Protein AF-A0A9N8F394-F1 (afdb_monomer_lite)

Radius of gyration: 35.93 Å; chains: 1; bounding box: 54×44×164 Å

Secondary structure (DSSP, 8-state):
---------PPP-------------------------EEEEEE-TT-SSSGGG--EEEEE---SS--EETTTTT-EEE-TT-TTSTT-EEPPTT-EEPTT-EEEEETT-SSGGGS--S---TT-EEEEEEE-GGG-EE-TTTS-EES-EEEEEEEEEPPP----TT---EEEEETTTTEEEEESS--TTS----PBPPPHHHHHHHHHHHHHHHHHHHHHHHT--TTS---TTPPP----------HHHHHHHHHT------PPP--

Organism: NCBI:txid568900

pLDDT: mean 80.27, std 19.24, range [31.56, 98.25]

Foldseek 3Di:
DDDDDDDDDDDDDDDDDPPDPPPPPPPPVPPPPFFQKEWFKWDAQQACPPLNSATKIKIWGQAQQDKDDQLVQQKWKDKPVDCPDPLIAHADPPPIADHGWIDMAGEPDPPNNHHRPDGDDAQMKIWIKGFDPVFDDDDPDPSHTPHDIDTRYMLHGHHDDDADRPFRKMFGQDPVVRHTDIASDDDHTDHDDHHDDDDPVVNVVVVVVVVVVVVVVVCQACLQDPVGHGDPNHDDNDPDDDDDDDPVVVVVCVVVPDDDDDDDDDD

Sequence (267 aa):
MKVVAFSWPIKARMLVSVASWLFLMLSHGASLVRGEVMITEVAAKSSRSTCLGRDWVEIHNPNATAPVDLFTGGYVLHDDKGVTNEQAFFFPPGTVLQPGEYRIWCTKSEPREESPQFGIGRQDTVTLAAVSSASSSVEVGTGRAMGLYQVVSSTGPLPYITVMDGFDVSYAWDSTTGRYEYTSTPTPGAGNVLTPVGSTAEQIAALKTQLTAQNDLGAVFFNMDDRGLSVPDGMDTVLDLRLVMVEDDYSYLLQNASYEVYRPFQS

Structure (mmCIF, N/CA/C/O backbone):
data_AF-A0A9N8F394-F1
#
_entry.id   AF-A0A9N8F394-F1
#
loop_
_atom_site.group_PDB
_atom_site.id
_atom_site.type_symbol
_atom_site.label_atom_id
_atom_site.label_alt_id
_atom_site.label_comp_id
_atom_site.label_asym_id
_atom_site.label_entity_id
_atom_site.label_seq_id
_atom_site.pdbx_PDB_ins_code
_atom_site.Cartn_x
_atom_site.Cartn_y
_atom_site.Cartn_z
_atom_site.occupancy
_atom_site.B_iso_or_equiv
_atom_site.auth_seq_id
_atom_site.auth_comp_id
_atom_site.auth_asym_id
_atom_site.auth_atom_id
_atom_site.pdbx_PDB_model_num
ATOM 1 N N . MET A 1 1 ? -29.400 -23.483 112.021 1.00 43.19 1 MET A N 1
ATOM 2 C CA . MET A 1 1 ? -28.300 -22.630 112.518 1.00 43.19 1 MET A CA 1
ATOM 3 C C . MET A 1 1 ? -26.964 -23.260 112.123 1.00 43.19 1 MET A C 1
ATOM 5 O O . MET A 1 1 ? -26.531 -24.185 112.790 1.00 43.19 1 MET A O 1
ATOM 9 N N . LYS A 1 2 ? -26.387 -22.833 110.990 1.00 40.00 2 LYS A N 1
ATOM 10 C CA . LYS A 1 2 ? -24.945 -22.706 110.679 1.00 40.00 2 LYS A CA 1
ATOM 11 C C . LYS A 1 2 ? -24.789 -22.499 109.169 1.00 40.00 2 LYS A C 1
ATOM 13 O O . LYS A 1 2 ? -25.120 -23.369 108.374 1.00 40.00 2 LYS A O 1
ATOM 18 N N . VAL A 1 3 ? -24.323 -21.304 108.828 1.00 39.12 3 VAL A N 1
ATOM 19 C CA . VAL A 1 3 ? -23.792 -20.894 107.526 1.00 39.12 3 VAL A CA 1
ATOM 20 C C . VAL A 1 3 ? -22.338 -21.354 107.455 1.00 39.12 3 VAL A C 1
ATOM 22 O O . VAL A 1 3 ? -21.629 -21.155 108.439 1.00 39.12 3 VAL A O 1
ATOM 25 N N . VAL A 1 4 ? -21.885 -21.881 106.313 1.00 44.56 4 VAL A N 1
ATOM 26 C CA . VAL A 1 4 ? -20.485 -21.782 105.855 1.00 44.56 4 VAL A CA 1
ATOM 27 C C . VAL A 1 4 ? -20.485 -21.677 104.322 1.00 44.56 4 VAL A C 1
ATOM 29 O O . VAL A 1 4 ? -21.289 -22.319 103.652 1.00 44.56 4 VAL A O 1
ATOM 32 N N . ALA A 1 5 ? -19.624 -20.801 103.806 1.00 44.78 5 ALA A N 1
ATOM 33 C CA . ALA A 1 5 ? -19.579 -20.258 102.451 1.00 44.78 5 ALA A CA 1
ATOM 34 C C . ALA A 1 5 ? -18.368 -20.762 101.625 1.00 44.78 5 ALA A C 1
ATOM 36 O O . ALA A 1 5 ? -17.503 -21.448 102.163 1.00 44.78 5 ALA A O 1
ATOM 37 N N . PHE A 1 6 ? -18.297 -20.273 100.371 1.00 36.94 6 PHE A N 1
ATOM 38 C CA . PHE A 1 6 ? -17.178 -20.265 99.396 1.00 36.94 6 PHE A CA 1
ATOM 39 C C . PHE A 1 6 ? -16.915 -21.591 98.647 1.00 36.94 6 PHE A C 1
ATOM 41 O O . PHE A 1 6 ? -17.008 -22.659 99.226 1.00 36.94 6 PHE A O 1
ATOM 48 N N . SER A 1 7 ? -16.584 -21.647 97.350 1.00 35.81 7 SER A N 1
ATOM 49 C CA . SER A 1 7 ? -16.098 -20.667 96.364 1.00 35.81 7 SER A CA 1
ATOM 50 C C . SER A 1 7 ? -16.399 -21.157 94.929 1.00 35.81 7 SER A C 1
ATOM 52 O O . SER A 1 7 ? -16.674 -22.336 94.712 1.00 35.81 7 SER A O 1
ATOM 54 N N . TRP A 1 8 ? -16.340 -20.253 93.947 1.00 36.34 8 TRP A N 1
ATOM 55 C CA . TRP A 1 8 ? -16.338 -20.558 92.505 1.00 36.34 8 TRP A CA 1
ATOM 56 C C . TRP A 1 8 ? -14.925 -20.912 92.010 1.00 36.34 8 TRP A C 1
ATOM 58 O O . TRP A 1 8 ? -13.944 -20.427 92.574 1.00 36.34 8 TRP A O 1
ATOM 68 N N . PRO A 1 9 ? -14.813 -21.620 90.869 1.00 48.31 9 PRO A N 1
ATOM 69 C CA . PRO A 1 9 ? -14.243 -20.901 89.730 1.00 48.31 9 PRO A CA 1
ATOM 70 C C . PRO A 1 9 ? -14.963 -21.106 88.388 1.00 48.31 9 PRO A C 1
ATOM 72 O O . PRO A 1 9 ? -15.536 -22.144 88.058 1.00 48.31 9 PRO A O 1
ATOM 75 N N . ILE A 1 10 ? -14.847 -20.030 87.617 1.00 42.09 10 ILE A N 1
ATOM 76 C CA . ILE A 1 10 ? -15.252 -19.763 86.241 1.00 42.09 10 ILE A CA 1
ATOM 77 C C . ILE A 1 10 ? -14.589 -20.767 85.285 1.00 42.09 10 ILE A C 1
ATOM 79 O O . ILE A 1 10 ? -13.365 -20.892 85.268 1.00 42.09 10 ILE A O 1
ATOM 83 N N . LYS A 1 11 ? -15.376 -21.456 84.449 1.00 43.78 11 LYS A N 1
ATOM 84 C CA . LYS A 1 11 ? -14.848 -22.223 83.309 1.00 43.78 11 LYS A CA 1
ATOM 85 C C . LYS A 1 11 ? -14.792 -21.329 82.072 1.00 43.78 11 LYS A C 1
ATOM 87 O O . LYS A 1 11 ? -15.816 -20.831 81.609 1.00 43.78 11 LYS A O 1
ATOM 92 N N . ALA A 1 12 ? -13.579 -21.144 81.559 1.00 42.12 12 ALA A N 1
ATOM 93 C CA . ALA A 1 12 ? -13.275 -20.441 80.323 1.00 42.12 12 ALA A CA 1
ATOM 94 C C . ALA A 1 12 ? -13.995 -21.083 79.123 1.00 42.12 12 ALA A C 1
ATOM 96 O O . ALA A 1 12 ? -13.917 -22.293 78.909 1.00 42.12 12 ALA A O 1
ATOM 97 N N . ARG A 1 13 ? -14.688 -20.261 78.328 1.00 46.94 13 ARG A N 1
ATOM 98 C CA . ARG A 1 13 ? -15.214 -20.640 77.013 1.00 46.94 13 ARG A CA 1
ATOM 99 C C . ARG A 1 13 ? -14.116 -20.420 75.977 1.00 46.94 13 ARG A C 1
ATOM 101 O O . ARG A 1 13 ? -13.685 -19.294 75.750 1.00 46.94 13 ARG A O 1
ATOM 108 N N . MET A 1 14 ? -13.679 -21.512 75.367 1.00 37.47 14 MET A N 1
ATOM 109 C CA . MET A 1 14 ? -12.756 -21.534 74.239 1.00 37.47 14 MET A CA 1
ATOM 110 C C . MET A 1 14 ? -13.496 -21.010 72.996 1.00 37.47 14 MET A C 1
ATOM 112 O O . MET A 1 14 ? -14.454 -21.626 72.533 1.00 37.47 14 MET A O 1
ATOM 116 N N . LEU A 1 15 ? -13.094 -19.840 72.501 1.00 38.06 15 LEU A N 1
ATOM 117 C CA . LEU A 1 15 ? -13.513 -19.298 71.209 1.00 38.06 15 LEU A CA 1
ATOM 118 C C . LEU A 1 15 ? -12.703 -20.003 70.116 1.00 38.06 15 LEU A C 1
ATOM 120 O O . LEU A 1 15 ? -11.491 -19.820 70.024 1.00 38.06 15 LEU A O 1
ATOM 124 N N . VAL A 1 16 ? -13.366 -20.814 69.293 1.00 41.31 16 VAL A N 1
ATOM 125 C CA . VAL A 1 16 ? -12.788 -21.320 68.044 1.00 41.31 16 VAL A CA 1
ATOM 126 C C . VAL A 1 16 ? -12.915 -20.206 67.008 1.00 41.31 16 VAL A C 1
ATOM 128 O O . VAL A 1 16 ? -14.006 -19.905 66.531 1.00 41.31 16 VAL A O 1
ATOM 131 N N . SER A 1 17 ? -11.788 -19.560 66.714 1.00 39.38 17 SER A N 1
ATOM 132 C CA . SER A 1 17 ? -11.642 -18.615 65.609 1.00 39.38 17 SER A CA 1
ATOM 133 C C . SER A 1 17 ? -11.679 -19.393 64.295 1.00 39.38 17 SER A C 1
ATOM 135 O O . SER A 1 17 ? -10.728 -20.094 63.952 1.00 39.38 17 SER A O 1
ATOM 137 N N . VAL A 1 18 ? -12.794 -19.307 63.570 1.00 44.75 18 VAL A N 1
ATOM 138 C CA . VAL A 1 18 ? -12.855 -19.742 62.172 1.00 44.75 18 VAL A CA 1
ATOM 139 C C . VAL A 1 18 ? -12.229 -18.617 61.356 1.00 44.75 18 VAL A C 1
ATOM 141 O O . VAL A 1 18 ? -12.887 -17.636 61.015 1.00 44.75 18 VAL A O 1
ATOM 144 N N . ALA A 1 19 ? -10.925 -18.725 61.108 1.00 43.47 19 ALA A N 1
ATOM 145 C CA . ALA A 1 19 ? -10.228 -17.856 60.173 1.00 43.47 19 ALA A CA 1
ATOM 146 C C . ALA A 1 19 ? -10.818 -18.091 58.775 1.00 43.47 19 ALA A C 1
ATOM 148 O O . ALA A 1 19 ? -10.518 -19.079 58.108 1.00 43.47 19 ALA A O 1
ATOM 149 N N . SER A 1 20 ? -11.721 -17.198 58.372 1.00 42.09 20 SER A N 1
ATOM 150 C CA . SER A 1 20 ? -12.240 -17.108 57.015 1.00 42.09 20 SER A CA 1
ATOM 151 C C . SER A 1 20 ? -11.089 -16.693 56.108 1.00 42.09 20 SER A C 1
ATOM 153 O O . SER A 1 20 ? -10.649 -15.544 56.131 1.00 42.09 20 SER A O 1
ATOM 155 N N . TRP A 1 21 ? -10.586 -17.647 55.331 1.00 40.88 21 TRP A N 1
ATOM 156 C CA . TRP A 1 21 ? -9.632 -17.406 54.259 1.00 40.88 21 TRP A CA 1
ATOM 157 C C . TRP A 1 21 ? -10.341 -16.602 53.171 1.00 40.88 21 TRP A C 1
ATOM 159 O O . TRP A 1 21 ? -10.951 -17.154 52.259 1.00 40.88 21 TRP A O 1
ATOM 169 N N . LEU A 1 22 ? -10.299 -15.277 53.296 1.00 44.28 22 LEU A N 1
ATOM 170 C CA . LEU A 1 22 ? -10.631 -14.375 52.207 1.00 44.28 22 LEU A CA 1
ATOM 171 C C . LEU A 1 22 ? -9.494 -14.491 51.185 1.00 44.28 22 LEU A C 1
ATOM 173 O O . LEU A 1 22 ? -8.506 -13.762 51.243 1.00 44.28 22 LEU A O 1
ATOM 177 N N . PHE A 1 23 ? -9.610 -15.463 50.279 1.00 41.91 23 PHE A N 1
ATOM 178 C CA . PHE A 1 23 ? -8.844 -15.479 49.039 1.00 41.91 23 PHE A CA 1
ATOM 179 C C . PHE A 1 23 ? -9.294 -14.257 48.235 1.00 41.91 23 PHE A C 1
ATOM 181 O O . PHE A 1 23 ? -10.260 -14.304 47.474 1.00 41.91 23 PHE A O 1
ATOM 188 N N . LEU A 1 24 ? -8.617 -13.131 48.456 1.00 40.81 24 LEU A N 1
ATOM 189 C CA . LEU A 1 24 ? -8.642 -12.003 47.546 1.00 40.81 24 LEU A CA 1
ATOM 190 C C . LEU A 1 24 ? -7.962 -12.497 46.265 1.00 40.81 24 LEU A C 1
ATOM 192 O O . LEU A 1 24 ? -6.745 -12.413 46.113 1.00 40.81 24 LEU A O 1
ATOM 196 N N . MET A 1 25 ? -8.751 -13.094 45.373 1.00 42.31 25 MET A N 1
ATOM 197 C CA . MET A 1 25 ? -8.355 -13.264 43.986 1.00 42.31 25 MET A CA 1
ATOM 198 C C . MET A 1 25 ? -8.161 -11.850 43.450 1.00 42.31 25 MET A C 1
ATOM 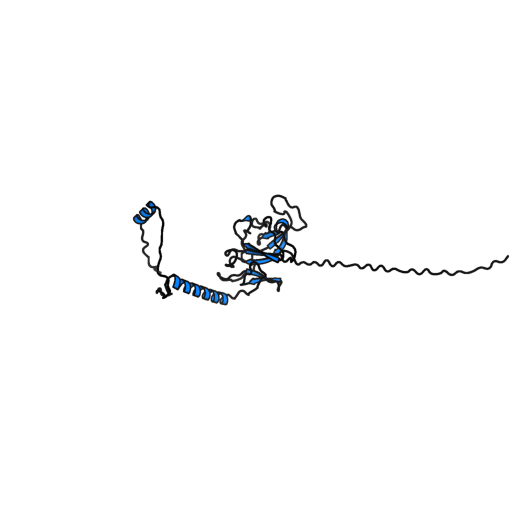200 O O . MET A 1 25 ? -9.120 -11.195 43.047 1.00 42.31 25 MET A O 1
ATOM 204 N N . LEU A 1 26 ? -6.920 -11.356 43.489 1.00 41.50 26 LEU A N 1
ATOM 205 C CA . LEU A 1 26 ? -6.490 -10.330 42.556 1.00 41.50 26 LEU A CA 1
ATOM 206 C C . LEU A 1 26 ? -6.737 -10.934 41.176 1.00 41.50 26 LEU A C 1
ATOM 208 O O . LEU A 1 26 ? -5.897 -11.664 40.643 1.00 41.50 26 LEU A O 1
ATOM 212 N N . SER A 1 27 ? -7.907 -10.642 40.610 1.00 45.62 27 SER A N 1
ATOM 213 C CA . SER A 1 27 ? -8.080 -10.628 39.175 1.00 45.62 27 SER A CA 1
ATOM 214 C C . SER A 1 27 ? -7.087 -9.589 38.677 1.00 45.62 27 SER A C 1
ATOM 216 O O . SER A 1 27 ? -7.383 -8.397 38.595 1.00 45.62 27 SER A O 1
ATOM 218 N N . HIS A 1 28 ? -5.867 -10.042 38.402 1.00 41.50 28 HIS A N 1
ATOM 219 C CA . HIS A 1 28 ? -5.054 -9.405 37.397 1.00 41.50 28 HIS A CA 1
ATOM 220 C C . HIS A 1 28 ? -5.933 -9.473 36.161 1.00 41.50 28 HIS A C 1
ATOM 222 O O . HIS A 1 28 ? -6.090 -10.538 35.563 1.00 41.50 28 HIS A O 1
ATOM 228 N N . GLY A 1 29 ? -6.596 -8.359 35.848 1.00 39.88 29 GLY A N 1
ATOM 229 C CA . GLY A 1 29 ? -7.026 -8.121 34.492 1.00 39.88 29 GLY A CA 1
ATOM 230 C C . GLY A 1 29 ? -5.769 -8.322 33.672 1.00 39.88 29 GLY A C 1
ATOM 231 O O . GLY A 1 29 ? -4.856 -7.499 33.720 1.00 39.88 29 GLY A O 1
ATOM 232 N N . ALA A 1 30 ? -5.667 -9.483 33.031 1.00 38.94 30 ALA A N 1
ATOM 233 C CA . ALA A 1 30 ? -4.727 -9.675 31.962 1.00 38.94 30 ALA A CA 1
ATOM 234 C C . ALA A 1 30 ? -5.141 -8.629 30.933 1.00 38.94 30 ALA A C 1
ATOM 236 O O . ALA A 1 30 ? -6.102 -8.820 30.192 1.00 38.94 30 ALA A O 1
ATOM 237 N N . SER A 1 31 ? -4.482 -7.471 30.967 1.00 42.62 31 SER A N 1
ATOM 238 C CA . SER A 1 31 ? -4.511 -6.544 29.855 1.00 42.62 31 SER A CA 1
ATOM 239 C C . SER A 1 31 ? -3.744 -7.239 28.747 1.00 42.62 31 SER A C 1
ATOM 241 O O . SER A 1 31 ? -2.529 -7.110 28.606 1.00 42.62 31 SER A O 1
ATOM 243 N N . LEU A 1 32 ? -4.460 -8.089 28.022 1.00 31.56 32 LEU A N 1
ATOM 244 C CA . LEU A 1 32 ? -4.001 -8.609 26.761 1.00 31.56 32 LEU A CA 1
ATOM 245 C C . LEU A 1 32 ? -4.211 -7.470 25.758 1.00 31.56 32 LEU A C 1
ATOM 247 O O . LEU A 1 32 ? -5.200 -7.444 25.035 1.00 31.56 32 LEU A O 1
ATOM 251 N N . VAL A 1 33 ? -3.305 -6.487 25.729 1.00 44.50 33 VAL A N 1
ATOM 252 C CA . VAL A 1 33 ? -3.203 -5.595 24.564 1.00 44.50 33 VAL A CA 1
ATOM 253 C C . VAL A 1 33 ? -2.559 -6.420 23.455 1.00 44.50 33 VAL A C 1
ATOM 255 O O . VAL A 1 33 ? -1.349 -6.388 23.244 1.00 44.50 33 VAL A O 1
ATOM 258 N N . ARG A 1 34 ? -3.353 -7.272 22.810 1.00 43.00 34 ARG A N 1
ATOM 259 C CA . ARG A 1 34 ? -2.968 -7.969 21.583 1.00 43.00 34 ARG A CA 1
ATOM 260 C C . ARG A 1 34 ? -4.236 -8.347 20.833 1.00 43.00 34 ARG A C 1
ATOM 262 O O . ARG A 1 34 ? -4.908 -9.310 21.194 1.00 43.00 34 ARG A O 1
ATOM 269 N N . GLY A 1 35 ? -4.554 -7.544 19.824 1.00 52.97 35 GLY A N 1
ATOM 270 C CA . GLY A 1 35 ? -5.743 -7.727 19.008 1.00 52.97 35 GLY A CA 1
ATOM 271 C C . GLY A 1 35 ? -6.343 -6.466 18.395 1.00 52.97 35 GLY A C 1
ATOM 272 O O . GLY A 1 35 ? -7.371 -6.605 17.747 1.00 52.97 35 GLY A O 1
ATOM 273 N N . GLU A 1 36 ? -5.795 -5.263 18.610 1.00 78.19 36 GLU A N 1
ATOM 274 C CA . GLU A 1 36 ? -6.301 -4.102 17.873 1.00 78.19 36 GLU A CA 1
ATOM 275 C C . GLU A 1 36 ? -5.799 -4.181 16.431 1.00 78.19 36 GLU A C 1
ATOM 277 O O . GLU A 1 36 ? -4.636 -4.512 16.184 1.00 78.19 36 GLU A O 1
ATOM 282 N N . VAL A 1 37 ? -6.715 -3.963 15.492 1.00 93.00 37 VAL A N 1
ATOM 283 C CA . VAL A 1 37 ? -6.430 -3.910 14.059 1.00 93.00 37 VAL A CA 1
ATOM 284 C C . VAL A 1 37 ? -5.240 -2.986 13.818 1.00 93.00 37 VAL A C 1
ATOM 286 O O . VAL A 1 37 ? -5.189 -1.901 14.385 1.00 93.00 37 VAL A O 1
ATOM 289 N N . MET A 1 38 ? -4.281 -3.391 12.993 1.00 95.56 38 MET A N 1
ATOM 290 C CA . MET A 1 38 ? -3.049 -2.627 12.815 1.00 95.56 38 MET A CA 1
ATOM 291 C C . MET A 1 38 ? -2.716 -2.415 11.351 1.00 95.56 38 MET A C 1
ATOM 293 O O . MET A 1 38 ? -2.979 -3.285 10.526 1.00 95.56 38 MET A O 1
ATOM 297 N N . ILE A 1 39 ? -2.082 -1.286 11.048 1.00 98.19 39 ILE A N 1
ATOM 298 C CA . ILE A 1 39 ? -1.368 -1.131 9.785 1.00 98.19 39 ILE A CA 1
ATOM 299 C C . ILE A 1 39 ? -0.158 -2.073 9.852 1.00 98.19 39 ILE A C 1
ATOM 301 O O . ILE A 1 39 ? 0.545 -2.107 10.863 1.00 98.19 39 ILE A O 1
ATOM 305 N N . THR A 1 40 ? 0.051 -2.889 8.826 1.00 97.75 40 THR A N 1
ATOM 306 C CA . THR A 1 40 ? 1.205 -3.802 8.746 1.00 97.75 40 THR A CA 1
ATOM 307 C C . THR A 1 40 ? 2.214 -3.338 7.727 1.00 97.75 40 THR A C 1
ATOM 309 O O . THR A 1 40 ? 3.409 -3.520 7.941 1.00 97.75 40 THR A O 1
ATOM 312 N N . GLU A 1 41 ? 1.769 -2.705 6.652 1.00 96.75 41 GLU A N 1
ATOM 313 C CA . GLU A 1 41 ? 2.647 -2.320 5.564 1.00 96.75 41 GLU A CA 1
ATOM 314 C C . GLU A 1 41 ? 2.039 -1.158 4.780 1.00 96.75 41 GLU A C 1
ATOM 316 O O . GLU A 1 41 ? 0.824 -1.077 4.596 1.00 96.75 41 GLU A O 1
ATOM 321 N N . VAL A 1 42 ? 2.878 -0.226 4.338 1.00 96.31 42 VAL A N 1
ATOM 322 C CA . VAL A 1 42 ? 2.479 0.843 3.419 1.00 96.31 42 VAL A CA 1
ATOM 323 C C . VAL A 1 42 ? 3.484 0.941 2.289 1.00 96.31 42 VAL A C 1
ATOM 325 O O . VAL A 1 42 ? 4.684 0.790 2.508 1.00 96.31 42 VAL A O 1
ATOM 328 N N . ALA A 1 43 ? 3.032 1.257 1.085 1.00 93.06 43 ALA A N 1
ATOM 329 C CA . ALA A 1 43 ? 3.935 1.618 0.004 1.00 93.06 43 ALA A CA 1
ATOM 330 C C . ALA A 1 43 ? 3.489 2.931 -0.625 1.00 93.06 43 ALA A C 1
ATOM 332 O O . ALA A 1 43 ? 2.310 3.129 -0.914 1.00 93.06 43 ALA A O 1
ATOM 333 N N . ALA A 1 44 ? 4.456 3.812 -0.861 1.00 86.88 44 ALA A N 1
ATOM 334 C CA . ALA A 1 44 ? 4.316 4.851 -1.870 1.00 86.88 44 ALA A CA 1
ATOM 335 C C . ALA A 1 44 ? 4.502 4.217 -3.263 1.00 86.88 44 ALA A C 1
ATOM 337 O O . ALA A 1 44 ? 4.923 3.066 -3.340 1.00 86.88 44 ALA A O 1
ATOM 338 N N . LYS A 1 45 ? 4.229 4.969 -4.339 1.00 67.50 45 LYS A N 1
ATOM 339 C CA . LYS A 1 45 ? 4.327 4.660 -5.795 1.00 67.50 45 LYS A CA 1
ATOM 340 C C . LYS A 1 45 ? 5.491 3.779 -6.320 1.00 67.50 45 LYS A C 1
ATOM 342 O O . LYS A 1 45 ? 5.614 3.595 -7.528 1.00 67.50 45 LYS A O 1
ATOM 347 N N . SER A 1 46 ? 6.372 3.270 -5.470 1.00 60.72 46 SER A N 1
ATOM 348 C CA . SER A 1 46 ? 7.460 2.344 -5.765 1.00 60.72 46 SER A CA 1
ATOM 349 C C . SER A 1 46 ? 7.041 0.881 -5.950 1.00 60.72 46 SER A C 1
ATOM 351 O O . SER A 1 46 ? 7.779 0.159 -6.606 1.00 60.72 46 SER A O 1
ATOM 353 N N . SER A 1 47 ? 5.905 0.393 -5.433 1.00 64.31 47 SER A N 1
ATOM 354 C CA . SER A 1 47 ? 5.548 -1.032 -5.592 1.00 64.31 47 SER A CA 1
ATOM 355 C C . SER A 1 47 ? 4.841 -1.305 -6.926 1.00 64.31 47 SER A C 1
ATOM 357 O O . SER A 1 47 ? 3.634 -1.095 -7.049 1.00 64.31 47 SER A O 1
ATOM 359 N N . ARG A 1 48 ? 5.553 -1.792 -7.945 1.00 69.81 48 ARG A N 1
ATOM 360 C CA . ARG A 1 48 ? 4.964 -2.019 -9.282 1.00 69.81 48 ARG A CA 1
ATOM 361 C C . ARG A 1 48 ? 3.975 -3.183 -9.328 1.00 69.81 48 A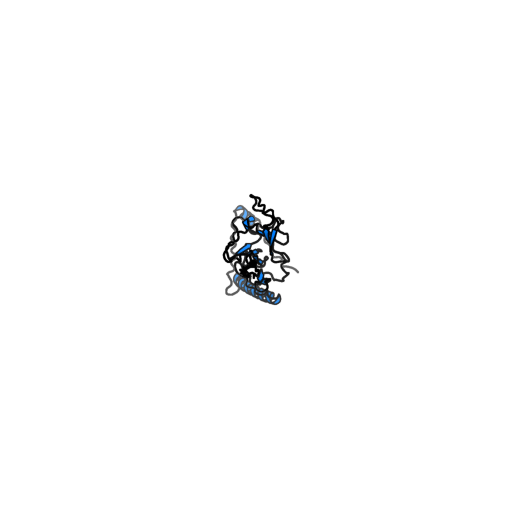RG A C 1
ATOM 363 O O . ARG A 1 48 ? 3.102 -3.203 -10.191 1.00 69.81 48 ARG A O 1
ATOM 370 N N . SER A 1 49 ? 4.113 -4.142 -8.420 1.00 76.06 49 SER A N 1
ATOM 371 C CA . SER A 1 49 ? 3.317 -5.376 -8.385 1.00 76.06 49 SER A CA 1
ATOM 372 C C . SER A 1 49 ? 1.938 -5.231 -7.724 1.00 76.06 49 SER A C 1
ATOM 374 O O . SER A 1 49 ? 1.022 -5.986 -8.053 1.00 76.06 49 SER A O 1
ATOM 376 N N . THR A 1 50 ? 1.753 -4.236 -6.856 1.00 88.62 50 THR A N 1
ATOM 377 C CA . THR A 1 50 ? 0.531 -4.052 -6.055 1.00 88.62 50 THR A CA 1
ATOM 378 C C . THR A 1 50 ? -0.203 -2.783 -6.470 1.00 88.62 50 THR A C 1
ATOM 380 O O . THR A 1 50 ? 0.419 -1.771 -6.788 1.00 88.62 50 THR A O 1
ATOM 383 N N . CYS A 1 51 ? -1.540 -2.822 -6.481 1.00 90.62 51 CYS A N 1
ATOM 384 C CA . CYS A 1 51 ? -2.387 -1.653 -6.749 1.00 90.62 51 CYS A CA 1
ATOM 385 C C . CYS A 1 51 ? -2.069 -0.906 -8.059 1.00 90.62 51 CYS A C 1
ATOM 387 O O . CYS A 1 51 ? -2.283 0.302 -8.153 1.00 90.62 51 CYS A O 1
ATOM 389 N N . LEU A 1 52 ? -1.559 -1.613 -9.079 1.00 87.94 52 LEU A N 1
ATOM 390 C CA . LEU A 1 52 ? -1.131 -1.030 -10.359 1.00 87.94 52 LEU A CA 1
ATOM 391 C C . LEU A 1 52 ? -0.115 0.119 -10.181 1.00 87.94 52 LEU A C 1
ATOM 393 O O . LEU A 1 52 ? -0.168 1.114 -10.905 1.00 87.94 52 LEU A O 1
ATOM 397 N N . GLY A 1 53 ? 0.774 0.017 -9.187 1.00 86.62 53 GLY A N 1
ATOM 398 C CA . GLY A 1 53 ? 1.775 1.045 -8.890 1.00 86.62 53 GLY A CA 1
ATOM 399 C C . GLY A 1 53 ? 1.258 2.250 -8.099 1.00 86.62 53 GLY A C 1
ATOM 400 O O . GLY A 1 53 ? 1.991 3.225 -7.933 1.00 86.62 53 GLY A O 1
ATOM 401 N N . ARG A 1 54 ? 0.003 2.232 -7.630 1.00 90.00 54 ARG A N 1
ATOM 402 C CA . ARG A 1 54 ? -0.528 3.264 -6.723 1.00 90.00 54 ARG A CA 1
ATOM 403 C C . ARG A 1 54 ? -0.022 3.044 -5.304 1.00 90.00 54 ARG A C 1
ATOM 405 O O . ARG A 1 54 ? 0.392 1.940 -4.955 1.00 90.00 54 ARG A O 1
ATOM 412 N N . ASP A 1 55 ? -0.112 4.092 -4.488 1.00 93.50 55 ASP A N 1
ATOM 413 C CA . ASP A 1 55 ? 0.151 3.952 -3.060 1.00 93.50 55 ASP A CA 1
ATOM 414 C C . ASP A 1 55 ? -0.876 2.990 -2.454 1.00 93.50 55 ASP A C 1
ATOM 416 O O . ASP A 1 55 ? -2.012 2.890 -2.930 1.00 93.50 55 ASP A O 1
ATOM 420 N N . TRP A 1 56 ? -0.500 2.299 -1.390 1.00 95.62 56 TRP A N 1
ATOM 421 C CA . TRP A 1 56 ? -1.425 1.429 -0.682 1.00 95.62 56 TRP A CA 1
ATOM 422 C C . TRP A 1 56 ? -1.076 1.294 0.787 1.00 95.62 56 TRP A C 1
ATOM 424 O O . TRP A 1 56 ? 0.055 1.531 1.215 1.00 95.62 56 TRP A O 1
ATOM 434 N N . VAL A 1 57 ? -2.096 0.915 1.548 1.00 97.56 57 VAL A N 1
ATOM 435 C CA . VAL A 1 57 ? -2.018 0.633 2.976 1.00 97.56 57 VAL A CA 1
ATOM 436 C C . VAL A 1 57 ? -2.579 -0.755 3.208 1.00 97.56 57 VAL A C 1
ATOM 438 O O . VAL A 1 57 ? -3.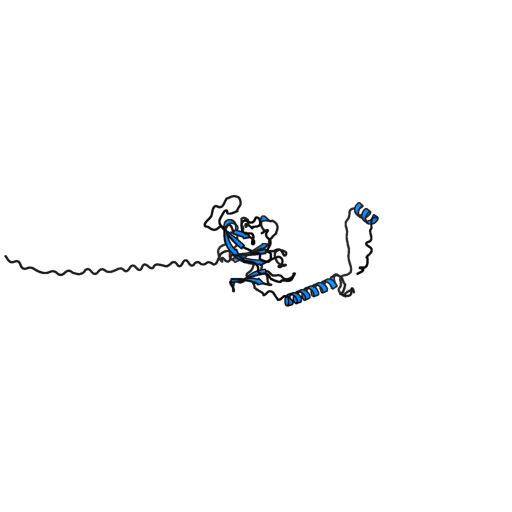686 -1.058 2.765 1.00 97.56 57 VAL A O 1
ATOM 441 N N . GLU A 1 58 ? -1.830 -1.591 3.905 1.00 97.88 58 GLU A N 1
ATOM 442 C CA . GLU A 1 58 ? -2.298 -2.876 4.384 1.00 97.88 58 GLU A CA 1
ATOM 443 C C . GLU A 1 58 ? -2.660 -2.793 5.860 1.00 97.88 58 GLU A C 1
ATOM 445 O O . GLU A 1 58 ? -1.911 -2.261 6.684 1.00 97.88 58 GLU A O 1
ATOM 450 N N . ILE A 1 59 ? -3.828 -3.341 6.179 1.00 98.25 59 ILE A N 1
ATOM 451 C CA . ILE A 1 59 ? -4.325 -3.457 7.539 1.00 98.25 59 ILE A CA 1
ATOM 452 C C . ILE A 1 59 ? -4.589 -4.932 7.836 1.00 98.25 59 ILE A C 1
ATOM 454 O O . ILE A 1 59 ? -5.206 -5.644 7.042 1.00 98.25 59 ILE A O 1
ATOM 458 N N . HIS A 1 60 ? -4.155 -5.367 9.011 1.00 97.69 60 HIS A N 1
ATOM 459 C CA . HIS A 1 60 ? -4.300 -6.724 9.509 1.00 97.69 60 HIS A CA 1
ATOM 460 C C . HIS A 1 60 ? -5.192 -6.755 10.749 1.00 97.69 60 HIS A C 1
ATOM 462 O O . HIS A 1 60 ? -5.050 -5.929 11.657 1.00 97.69 60 HIS A O 1
ATOM 468 N N . ASN A 1 61 ? -6.080 -7.746 10.813 1.00 96.81 61 ASN A N 1
ATOM 469 C CA . ASN A 1 61 ? -6.757 -8.139 12.042 1.00 96.81 61 ASN A CA 1
ATOM 470 C C . ASN A 1 61 ? -5.965 -9.263 12.740 1.00 96.81 61 ASN A C 1
ATOM 472 O O . ASN A 1 61 ? -6.149 -10.430 12.392 1.00 96.81 61 ASN A O 1
ATOM 476 N N . PRO A 1 62 ? -5.146 -8.968 13.771 1.00 93.75 62 PRO A N 1
ATOM 477 C CA . PRO A 1 62 ? -4.350 -9.990 14.451 1.00 93.75 62 PRO A CA 1
ATOM 478 C C . PRO A 1 62 ? -5.169 -10.889 15.385 1.00 93.75 62 PRO A C 1
ATOM 480 O O . PRO A 1 62 ? -4.607 -11.779 16.029 1.00 93.75 62 PRO A O 1
ATOM 483 N N . ASN A 1 63 ? -6.478 -10.656 15.524 1.00 91.00 63 ASN A N 1
ATOM 484 C CA . ASN A 1 63 ? -7.324 -11.512 16.334 1.00 91.00 63 ASN A CA 1
ATOM 485 C C . ASN A 1 63 ? -7.457 -12.895 15.683 1.00 91.00 63 ASN A C 1
ATOM 487 O O . ASN A 1 63 ? -7.827 -13.015 14.521 1.00 91.00 63 ASN A O 1
ATOM 491 N N . ALA A 1 64 ? -7.204 -13.951 16.457 1.00 88.31 64 ALA A N 1
ATOM 492 C CA . ALA A 1 64 ? -7.263 -15.329 15.973 1.00 88.31 64 ALA A CA 1
ATOM 493 C C . ALA A 1 64 ? -8.691 -15.895 15.849 1.00 88.31 64 ALA A C 1
ATOM 495 O O . ALA A 1 64 ? -8.873 -16.972 15.288 1.00 88.31 64 ALA A O 1
ATOM 496 N N . THR A 1 65 ? -9.701 -15.225 16.412 1.00 91.06 65 THR A N 1
ATOM 497 C CA . THR A 1 65 ? -11.050 -15.802 16.584 1.00 91.06 65 THR A CA 1
ATOM 498 C C . THR A 1 65 ? -12.209 -14.858 16.284 1.00 91.06 65 THR A C 1
ATOM 500 O O . THR A 1 65 ? -13.291 -15.335 15.951 1.00 91.06 65 THR A O 1
ATOM 503 N N . ALA A 1 66 ? -12.016 -13.544 16.390 1.00 93.25 66 ALA A N 1
ATOM 504 C CA . ALA A 1 66 ? -13.077 -12.559 16.235 1.00 93.25 66 ALA A CA 1
ATOM 505 C C . ALA A 1 66 ? -12.859 -11.689 14.986 1.00 93.25 66 ALA A C 1
ATOM 507 O O . ALA A 1 66 ? -11.750 -11.178 14.786 1.00 93.25 66 ALA A O 1
ATOM 508 N N . PRO A 1 67 ? -13.896 -11.503 14.151 1.00 94.81 67 PRO A N 1
ATOM 509 C CA . PRO A 1 67 ? -13.851 -10.519 13.084 1.00 94.81 67 PRO A CA 1
ATOM 510 C C . PRO A 1 67 ? -13.897 -9.095 13.657 1.00 94.81 67 PRO A C 1
ATOM 512 O O . PRO A 1 67 ? -14.408 -8.878 14.758 1.00 94.81 67 PRO A O 1
ATOM 515 N N . VAL A 1 68 ? -13.408 -8.122 12.888 1.00 94.25 68 VAL A N 1
ATOM 516 C CA . VAL A 1 68 ? -13.495 -6.693 13.214 1.00 94.25 68 VAL A CA 1
ATOM 517 C C . VAL A 1 68 ? -14.232 -5.953 12.107 1.00 94.25 68 VAL A C 1
ATOM 519 O O . VAL A 1 68 ? -13.832 -5.998 10.947 1.00 94.25 68 VAL A O 1
ATOM 522 N N . ASP A 1 69 ? -15.310 -5.264 12.469 1.00 93.00 69 ASP A N 1
ATOM 523 C CA . ASP A 1 69 ? -16.060 -4.393 11.566 1.00 93.00 69 ASP A CA 1
ATOM 524 C C . ASP A 1 69 ? -15.496 -2.968 11.634 1.00 93.00 69 ASP A C 1
ATOM 526 O O . ASP A 1 69 ? -15.612 -2.279 12.652 1.00 93.00 69 ASP A O 1
ATOM 530 N N . LEU A 1 70 ? -14.866 -2.537 10.540 1.00 92.50 70 LEU A N 1
ATOM 531 C CA . LEU A 1 70 ? -14.211 -1.235 10.450 1.00 92.50 70 LEU A CA 1
ATOM 532 C C . LEU A 1 70 ? -15.214 -0.083 10.324 1.00 92.50 70 LEU A C 1
ATOM 534 O O . LEU A 1 70 ? -14.911 1.038 10.730 1.00 92.50 70 LEU A O 1
ATOM 538 N N . PHE A 1 71 ? -16.416 -0.345 9.807 1.00 89.62 71 PHE A N 1
ATOM 539 C CA . PHE A 1 71 ? -17.452 0.673 9.674 1.00 89.62 71 PHE A CA 1
ATOM 540 C C . PHE A 1 71 ? -18.137 0.934 11.013 1.00 89.62 71 PHE A C 1
ATOM 542 O O . PHE A 1 71 ? -18.138 2.062 11.502 1.00 89.62 71 PHE A O 1
ATOM 549 N N . THR A 1 72 ? -18.690 -0.108 11.643 1.00 85.69 72 THR A N 1
ATOM 550 C CA . THR A 1 72 ? -19.402 0.062 12.923 1.00 85.69 72 THR A CA 1
ATOM 551 C C . THR A 1 72 ? -18.455 0.366 14.081 1.00 85.69 72 THR A C 1
ATOM 553 O O . THR A 1 72 ? -18.850 1.056 15.021 1.00 85.69 72 THR A O 1
ATOM 556 N N . GLY A 1 73 ? -17.189 -0.057 13.984 1.00 85.56 73 GLY A N 1
ATOM 557 C CA . GLY A 1 73 ? -16.113 0.370 14.880 1.00 85.56 73 GLY A CA 1
ATOM 558 C C . GLY A 1 73 ? -15.681 1.831 14.696 1.00 85.56 73 GLY A C 1
ATOM 559 O O . GLY A 1 73 ? -14.894 2.339 15.494 1.00 85.56 73 GLY A O 1
ATOM 560 N N . GLY A 1 74 ? -16.189 2.523 13.668 1.00 87.56 74 GLY A N 1
ATOM 561 C CA . GLY A 1 74 ? -15.874 3.923 13.396 1.00 87.56 74 GLY A CA 1
ATOM 562 C C . GLY A 1 74 ? -14.400 4.145 13.065 1.00 87.56 74 GLY A C 1
ATOM 563 O O . GLY A 1 74 ? -13.824 5.150 13.484 1.00 87.56 74 GLY A O 1
ATOM 564 N N . TYR A 1 75 ? -13.775 3.192 12.372 1.00 93.00 75 TYR A N 1
ATOM 565 C CA . TYR A 1 75 ? -12.387 3.323 11.962 1.00 93.00 75 TYR A CA 1
ATOM 566 C C . TYR A 1 75 ? -12.252 4.362 10.847 1.00 93.00 75 TYR A C 1
ATOM 568 O O . TYR A 1 75 ? -13.112 4.491 9.972 1.00 93.00 75 TYR A O 1
ATOM 576 N N . VAL A 1 76 ? -11.144 5.094 10.874 1.00 94.44 76 VAL A N 1
ATOM 577 C CA . VAL A 1 76 ? -10.790 6.097 9.871 1.00 94.44 76 VAL A CA 1
ATOM 578 C C . VAL A 1 76 ? -9.308 5.982 9.568 1.00 94.44 76 VAL A C 1
ATOM 580 O O . VAL A 1 76 ? -8.484 5.917 10.481 1.00 94.44 76 VAL A O 1
ATOM 583 N N . LEU A 1 77 ? -8.973 5.975 8.284 1.00 97.38 77 LEU A N 1
ATOM 584 C CA . LEU A 1 77 ? -7.602 5.999 7.801 1.00 97.38 77 LEU A CA 1
ATOM 585 C C . LEU A 1 77 ? -7.272 7.398 7.276 1.00 97.38 77 LEU A C 1
ATOM 587 O O . LEU A 1 77 ? -8.028 7.955 6.482 1.00 97.38 77 LEU A O 1
ATOM 591 N N . HIS A 1 78 ? -6.154 7.980 7.698 1.00 96.25 78 HIS A N 1
ATOM 592 C CA . HIS A 1 78 ? -5.747 9.312 7.250 1.00 96.25 78 HIS A CA 1
ATOM 593 C C . HIS A 1 78 ? -4.224 9.458 7.150 1.00 96.25 78 HIS A C 1
ATOM 595 O O . HIS A 1 78 ? -3.472 8.712 7.783 1.00 96.25 78 HIS A O 1
ATOM 601 N N . ASP A 1 79 ? -3.791 10.438 6.356 1.00 95.94 79 ASP A N 1
ATOM 602 C CA . ASP A 1 79 ? -2.404 10.901 6.281 1.00 95.94 79 ASP A CA 1
ATOM 603 C C . ASP A 1 79 ? -2.086 11.879 7.435 1.00 95.94 79 ASP A C 1
ATOM 605 O O . ASP A 1 79 ? -2.814 11.990 8.429 1.00 95.94 79 ASP A O 1
ATOM 609 N N . ASP A 1 80 ? -0.995 12.624 7.321 1.00 94.56 80 ASP A N 1
ATOM 610 C CA . ASP A 1 80 ? -0.552 13.606 8.308 1.00 94.56 80 ASP A CA 1
ATOM 611 C C . ASP A 1 80 ? -1.510 14.806 8.467 1.00 94.56 80 ASP A C 1
ATOM 613 O O . ASP A 1 80 ? -1.411 15.544 9.451 1.00 94.56 80 ASP A O 1
ATOM 617 N N . LYS A 1 81 ? -2.494 14.975 7.569 1.00 93.88 81 LYS A N 1
ATOM 618 C CA . LYS A 1 81 ? -3.513 16.036 7.663 1.00 93.88 81 LYS A CA 1
ATOM 619 C C . LYS A 1 81 ? -4.620 15.737 8.677 1.00 93.88 81 LYS A C 1
ATOM 621 O O . LYS A 1 81 ? -5.408 16.631 8.991 1.00 93.88 81 LYS A O 1
ATOM 626 N N . GLY A 1 82 ? -4.675 14.514 9.205 1.00 91.06 82 GLY A N 1
ATOM 627 C CA . GLY A 1 82 ? -5.545 14.153 10.322 1.00 91.06 82 GLY A CA 1
ATOM 628 C C . GLY A 1 82 ? -6.974 13.743 9.947 1.00 91.06 82 GLY A C 1
ATOM 629 O O . GLY A 1 82 ? -7.445 13.917 8.825 1.00 91.06 82 GLY A O 1
ATOM 630 N N . VAL A 1 83 ? -7.693 13.224 10.947 1.00 90.38 83 VAL A N 1
ATOM 631 C CA . VAL A 1 83 ? -9.049 12.650 10.826 1.00 90.38 83 VAL A CA 1
ATOM 632 C C . VAL A 1 83 ? -10.132 13.636 10.359 1.00 90.38 83 VAL A C 1
ATOM 634 O O . VAL A 1 83 ? -11.166 13.227 9.838 1.00 90.38 83 VAL A O 1
ATOM 637 N N . THR A 1 84 ? -9.923 14.942 10.548 1.00 87.94 84 THR A N 1
ATOM 638 C CA . THR A 1 84 ? -10.882 15.987 10.152 1.00 87.94 84 THR A CA 1
ATOM 639 C C . THR A 1 84 ? -10.693 16.462 8.713 1.00 87.94 84 THR A C 1
ATOM 641 O O . THR A 1 84 ? -11.501 17.257 8.229 1.00 87.94 84 THR A O 1
ATOM 644 N N . ASN A 1 85 ? -9.645 15.999 8.025 1.00 91.94 85 ASN A N 1
ATOM 645 C CA . ASN A 1 85 ? -9.407 16.341 6.633 1.00 91.94 85 ASN A CA 1
ATOM 646 C C . ASN A 1 85 ? -10.484 15.731 5.720 1.00 91.94 85 ASN A C 1
ATOM 648 O O . ASN A 1 85 ? -10.994 14.641 5.971 1.00 91.94 85 ASN A O 1
ATOM 652 N N . GLU A 1 86 ? -10.814 16.415 4.625 1.00 89.06 86 GLU A N 1
ATOM 653 C CA . GLU A 1 86 ? -11.786 15.929 3.635 1.00 89.06 86 GLU A CA 1
ATOM 654 C C . GLU A 1 86 ? -11.353 14.631 2.933 1.00 89.06 86 GLU A C 1
ATOM 656 O O . GLU A 1 86 ? -12.200 13.888 2.447 1.00 89.06 86 GLU A O 1
ATOM 661 N N . GLN A 1 87 ? -10.048 14.345 2.905 1.00 91.19 87 GLN A N 1
ATOM 662 C CA . GLN A 1 87 ? -9.470 13.134 2.323 1.00 91.19 87 GLN A CA 1
ATOM 663 C C . GLN A 1 87 ? -9.314 11.992 3.339 1.00 91.19 87 GLN A C 1
ATOM 665 O O . GLN A 1 87 ? -8.850 10.916 2.955 1.00 91.19 87 GLN A O 1
ATOM 670 N N . ALA A 1 88 ? -9.687 12.201 4.610 1.00 93.81 88 ALA A N 1
ATOM 671 C CA . ALA A 1 88 ? -9.732 11.127 5.595 1.00 93.81 88 ALA A CA 1
ATOM 672 C C . ALA A 1 88 ? -10.746 10.063 5.149 1.00 93.81 88 ALA A C 1
ATOM 674 O O . ALA A 1 88 ? -11.886 10.367 4.792 1.00 93.81 88 ALA A O 1
ATOM 675 N N . PHE A 1 89 ? -10.313 8.809 5.149 1.00 96.31 89 PHE A N 1
ATOM 676 C CA . PHE A 1 89 ? -11.055 7.694 4.589 1.00 96.31 89 PHE A CA 1
ATOM 677 C C . PHE A 1 89 ? -11.844 6.963 5.669 1.00 96.31 89 PHE A C 1
ATOM 679 O O . PHE A 1 89 ? -11.274 6.356 6.575 1.00 96.31 89 PHE A O 1
ATOM 686 N N . PHE A 1 90 ? -13.165 7.013 5.539 1.00 93.25 90 PHE A N 1
ATOM 687 C CA . PHE A 1 90 ? -14.107 6.275 6.369 1.00 93.25 90 PHE A CA 1
ATOM 688 C C . PHE A 1 90 ? -14.450 4.979 5.641 1.00 93.25 90 PHE A C 1
ATOM 690 O O . PHE A 1 90 ? -14.859 5.021 4.481 1.00 93.25 90 PHE A O 1
ATOM 697 N N . PHE A 1 91 ? -14.281 3.836 6.302 1.00 94.19 91 PHE A N 1
ATOM 698 C CA . PHE A 1 91 ? -14.563 2.548 5.672 1.00 94.19 91 PHE A CA 1
ATOM 699 C C . PHE A 1 91 ? -16.055 2.431 5.329 1.00 94.19 91 PHE A C 1
ATOM 701 O O . PHE A 1 91 ? -16.885 2.806 6.155 1.00 94.19 91 PHE A O 1
ATOM 708 N N . PRO A 1 92 ? -16.434 1.910 4.149 1.00 93.06 92 PRO A N 1
ATOM 709 C CA . PRO A 1 92 ? -17.838 1.775 3.779 1.00 93.06 92 PRO A CA 1
ATOM 710 C C . PRO A 1 92 ? -18.554 0.688 4.607 1.00 93.06 92 PRO A C 1
ATOM 712 O O . PRO A 1 92 ? -17.902 -0.225 5.134 1.00 93.06 92 PRO A O 1
ATOM 715 N N . PRO A 1 93 ? -19.899 0.731 4.705 1.00 90.75 93 PRO A N 1
ATOM 716 C CA . PRO A 1 93 ? -20.684 -0.303 5.375 1.00 90.75 93 PRO A CA 1
ATOM 717 C C . PRO A 1 93 ? -20.356 -1.715 4.883 1.00 90.75 93 PRO A C 1
ATOM 719 O O . PRO A 1 93 ? -20.186 -1.945 3.689 1.00 90.75 93 PRO A O 1
ATOM 722 N N . GLY A 1 94 ? -20.299 -2.676 5.808 1.00 90.62 94 GLY A N 1
ATOM 723 C CA . GLY A 1 94 ? -19.968 -4.069 5.491 1.00 90.62 94 GLY A CA 1
ATOM 724 C C . GLY A 1 94 ? -18.467 -4.359 5.380 1.00 90.62 94 GLY A C 1
ATOM 725 O O . GLY A 1 94 ? -18.091 -5.492 5.078 1.00 90.62 94 GLY A O 1
ATOM 726 N N . THR A 1 95 ? -17.598 -3.383 5.663 1.00 94.94 95 THR A N 1
ATOM 727 C CA . THR A 1 95 ? -16.148 -3.607 5.717 1.00 94.94 95 THR A CA 1
ATOM 728 C C . THR A 1 95 ? -15.759 -4.373 6.981 1.00 94.94 95 THR A C 1
ATOM 730 O O . THR A 1 95 ? -15.446 -3.788 8.016 1.00 94.94 95 THR A O 1
ATOM 733 N N . VAL A 1 96 ? -15.753 -5.701 6.880 1.00 95.69 96 VAL A N 1
ATOM 734 C CA . VAL A 1 96 ? -15.358 -6.608 7.964 1.00 95.69 96 VAL A CA 1
ATOM 735 C C . VAL A 1 96 ? -14.049 -7.310 7.616 1.00 95.69 96 VAL A C 1
ATOM 737 O O . VAL A 1 96 ? -13.934 -7.895 6.535 1.00 95.69 96 VAL A O 1
ATOM 740 N N . LEU A 1 97 ? -13.094 -7.276 8.548 1.00 96.81 97 LEU A N 1
ATOM 741 C CA . LEU A 1 97 ? -11.878 -8.085 8.533 1.00 96.81 97 LEU A CA 1
ATOM 742 C C . LEU A 1 97 ? -12.098 -9.375 9.319 1.00 96.81 97 LEU A C 1
ATOM 744 O O . LEU A 1 97 ? -12.393 -9.341 10.515 1.00 96.81 97 LEU A O 1
ATOM 748 N N . GLN A 1 98 ? -11.937 -10.517 8.662 1.00 97.25 98 GLN A N 1
ATOM 749 C CA . GLN A 1 98 ? -11.987 -11.829 9.300 1.00 97.25 98 GLN A CA 1
ATOM 750 C C . GLN A 1 98 ? -10.785 -12.042 10.239 1.00 97.25 98 GLN A C 1
ATOM 752 O O . GLN A 1 98 ? -9.802 -11.298 10.168 1.00 97.25 98 GLN A O 1
ATOM 757 N N . PRO A 1 99 ? -10.847 -13.025 11.155 1.00 96.00 99 PRO A N 1
ATOM 758 C CA . PRO A 1 99 ? -9.710 -13.364 12.006 1.00 96.00 99 PRO A CA 1
ATOM 759 C C . PRO A 1 99 ? -8.443 -13.663 11.191 1.00 96.00 99 PRO A C 1
ATOM 761 O O . PRO A 1 99 ? -8.479 -14.502 10.291 1.00 96.00 99 PRO A O 1
ATOM 764 N N . GLY A 1 100 ? -7.333 -12.986 11.499 1.00 95.38 100 GLY A N 1
ATOM 765 C CA . GLY A 1 100 ? -6.055 -13.129 10.791 1.00 95.38 100 GLY A CA 1
ATOM 766 C C . GLY A 1 100 ? -6.024 -12.544 9.375 1.00 95.38 100 GLY A C 1
ATOM 767 O O . GLY A 1 100 ? -5.060 -12.776 8.649 1.00 95.38 100 GLY A O 1
ATOM 768 N N . GLU A 1 101 ? -7.070 -11.832 8.943 1.00 97.56 101 GLU A N 1
ATOM 769 C CA . GLU A 1 101 ? -7.133 -11.280 7.590 1.00 97.56 101 GLU A CA 1
ATOM 770 C C . GLU A 1 101 ? -6.191 -10.084 7.428 1.00 97.56 101 GLU A C 1
ATOM 772 O O . GLU A 1 101 ? -6.221 -9.145 8.229 1.00 97.56 101 GLU A O 1
ATOM 777 N N . TYR A 1 102 ? -5.419 -10.110 6.343 1.00 97.69 102 TYR A N 1
ATOM 778 C CA . TYR A 1 102 ? -4.701 -8.971 5.783 1.00 97.69 102 TYR A CA 1
ATOM 779 C C . TYR A 1 102 ? -5.514 -8.415 4.618 1.00 97.69 102 TYR A C 1
ATOM 781 O O . TYR A 1 102 ? -5.926 -9.167 3.731 1.00 97.69 102 TYR A O 1
ATOM 789 N N . ARG A 1 103 ? -5.745 -7.104 4.599 1.00 97.62 103 ARG A N 1
ATOM 790 C CA . ARG A 1 103 ? -6.461 -6.442 3.508 1.00 97.62 103 ARG A CA 1
ATOM 791 C C . ARG A 1 103 ? -5.732 -5.185 3.068 1.00 97.62 103 ARG A C 1
ATOM 793 O O . ARG A 1 103 ? -5.214 -4.434 3.887 1.00 97.62 103 ARG A O 1
ATOM 800 N N . ILE A 1 104 ? -5.725 -4.964 1.758 1.00 96.75 104 ILE A N 1
ATOM 801 C CA . ILE A 1 104 ? -5.020 -3.865 1.101 1.00 96.75 104 ILE A CA 1
ATOM 802 C C . ILE A 1 104 ? -6.037 -2.829 0.636 1.00 96.75 104 ILE A C 1
ATOM 804 O O . ILE A 1 104 ? -7.020 -3.168 -0.024 1.00 96.75 104 ILE A O 1
ATOM 808 N N . TRP A 1 105 ? -5.758 -1.561 0.920 1.00 96.56 105 TRP A N 1
ATOM 809 C CA . TRP A 1 105 ? -6.464 -0.414 0.364 1.00 96.56 105 TRP A CA 1
ATOM 810 C C . TRP A 1 105 ? -5.530 0.359 -0.556 1.00 96.56 105 TRP A C 1
ATOM 812 O O . TRP A 1 105 ? -4.630 1.069 -0.105 1.00 96.56 105 TRP A O 1
ATOM 822 N N . CYS A 1 106 ? -5.766 0.222 -1.858 1.00 95.38 106 CYS A N 1
ATOM 823 C CA . CYS A 1 106 ? -5.117 1.028 -2.881 1.00 95.38 106 CYS A CA 1
ATOM 824 C C . CYS A 1 106 ? -5.624 2.466 -2.789 1.00 95.38 106 CYS A C 1
ATOM 826 O O . CYS A 1 106 ? -6.832 2.676 -2.833 1.00 95.38 106 CYS A O 1
ATOM 828 N N . THR A 1 107 ? -4.742 3.459 -2.714 1.00 95.06 107 THR A N 1
ATOM 829 C CA . THR A 1 107 ? -5.160 4.864 -2.708 1.00 95.06 107 THR A CA 1
ATOM 830 C C . THR A 1 107 ? -5.528 5.338 -4.114 1.00 95.06 107 THR A C 1
ATOM 832 O O . THR A 1 107 ? -5.111 4.757 -5.122 1.00 95.06 107 THR A O 1
ATOM 835 N N . LYS A 1 108 ? -6.329 6.407 -4.190 1.00 93.31 108 LYS A N 1
ATOM 836 C CA . LYS A 1 108 ? -6.744 7.091 -5.428 1.00 93.31 108 LYS A CA 1
ATOM 837 C C . LYS A 1 108 ? -7.290 6.130 -6.486 1.00 93.31 108 LYS A C 1
ATOM 839 O O . LYS A 1 108 ? -7.041 6.287 -7.683 1.00 93.31 108 LYS A O 1
ATOM 844 N N . SER A 1 109 ? -7.999 5.109 -6.020 1.00 91.75 109 SER A N 1
ATOM 845 C CA . SER A 1 109 ? -8.703 4.145 -6.849 1.00 91.75 109 SER A CA 1
ATOM 846 C C . SER A 1 109 ? -10.172 4.532 -6.984 1.00 91.75 109 SER A C 1
ATOM 848 O O . SER A 1 109 ? -10.700 5.301 -6.181 1.00 91.75 109 SER A O 1
ATOM 850 N N . GLU A 1 110 ? -10.800 4.019 -8.039 1.00 90.38 110 GLU A N 1
ATOM 851 C CA . GLU A 1 110 ? -12.229 4.174 -8.302 1.00 90.38 110 GLU A CA 1
ATOM 852 C C . GLU A 1 110 ? -12.950 2.852 -7.968 1.00 90.38 110 GLU A C 1
ATOM 854 O O . GLU A 1 110 ? -12.390 1.793 -8.280 1.00 90.38 110 GLU A O 1
ATOM 859 N N . PRO A 1 111 ? -14.162 2.892 -7.376 1.00 91.94 111 PRO A N 1
ATOM 860 C CA . PRO A 1 111 ? -14.896 4.100 -6.985 1.00 91.94 111 PRO A CA 1
ATOM 861 C C . PRO A 1 111 ? -14.270 4.794 -5.764 1.00 91.94 111 PRO A C 1
ATOM 863 O O . PRO A 1 111 ? -13.721 4.148 -4.868 1.00 91.94 111 PRO A O 1
ATOM 866 N N . ARG A 1 112 ? -14.331 6.129 -5.734 1.00 90.81 112 ARG A N 1
ATOM 867 C CA . ARG A 1 112 ? -13.657 6.938 -4.704 1.00 90.81 112 ARG A CA 1
ATOM 868 C C . ARG A 1 112 ? -14.095 6.624 -3.282 1.00 90.81 112 ARG A C 1
ATOM 870 O O . ARG A 1 112 ? -13.282 6.749 -2.373 1.00 90.81 112 ARG A O 1
ATOM 877 N N . GLU A 1 113 ? -15.351 6.245 -3.081 1.00 89.62 113 GLU A N 1
ATOM 878 C CA . GLU A 1 113 ? -15.918 5.973 -1.758 1.00 89.62 113 GLU A CA 1
ATOM 879 C C . GLU A 1 113 ? -15.388 4.668 -1.140 1.00 89.62 113 GLU A C 1
ATOM 881 O O . GLU A 1 113 ? -15.507 4.466 0.066 1.00 89.62 113 GLU A O 1
ATOM 886 N N . GLU A 1 114 ? -14.766 3.799 -1.941 1.00 91.50 114 GLU A N 1
ATOM 887 C CA . GLU A 1 114 ? -14.194 2.518 -1.504 1.00 91.50 114 GLU A CA 1
ATOM 888 C C . GLU A 1 114 ? -12.661 2.566 -1.378 1.00 91.50 114 GLU A C 1
ATOM 890 O O . GLU A 1 114 ? -12.020 1.570 -1.042 1.00 91.50 114 GLU A O 1
ATOM 895 N N . SER A 1 115 ? -12.059 3.734 -1.619 1.00 94.56 115 SER A N 1
ATOM 896 C CA . SER A 1 115 ? -10.611 3.925 -1.667 1.00 94.56 115 SER A CA 1
ATOM 897 C C . SER A 1 115 ? -10.184 5.178 -0.902 1.00 94.56 115 SER A C 1
ATOM 899 O O . SER A 1 115 ? -10.736 6.254 -1.141 1.00 94.56 115 SER A O 1
ATOM 901 N N . PRO A 1 116 ? -9.101 5.129 -0.107 1.00 95.62 116 PRO A N 1
ATOM 902 C CA . PRO A 1 116 ? -8.472 6.339 0.409 1.00 95.62 116 PRO A CA 1
ATOM 903 C C . PRO A 1 116 ? -8.061 7.280 -0.727 1.00 95.62 116 PRO A C 1
ATOM 905 O O . PRO A 1 116 ? -7.566 6.823 -1.756 1.00 95.62 116 PRO A O 1
ATOM 908 N N . GLN A 1 117 ? -8.256 8.591 -0.566 1.00 95.50 117 GLN A N 1
ATOM 909 C CA . GLN A 1 117 ? -7.967 9.579 -1.622 1.00 95.50 117 GLN A CA 1
ATOM 910 C C . GLN A 1 117 ? -6.735 10.455 -1.334 1.00 95.50 117 GLN A C 1
ATOM 912 O O . GLN A 1 117 ? -6.325 11.253 -2.183 1.00 95.50 117 GLN A O 1
ATOM 917 N N . PHE A 1 118 ? -6.104 10.282 -0.171 1.00 94.56 118 PHE A N 1
ATOM 918 C CA . PHE A 1 118 ? -4.799 10.873 0.119 1.00 94.56 118 PHE A CA 1
ATOM 919 C C . PHE A 1 118 ? -3.676 10.148 -0.647 1.00 94.56 118 PHE A C 1
ATOM 921 O O . PHE A 1 118 ? -3.854 9.043 -1.157 1.00 94.56 118 PHE A O 1
ATOM 928 N N . GLY A 1 119 ? -2.529 10.809 -0.807 1.00 92.31 119 GLY A N 1
ATOM 929 C CA . GLY A 1 119 ? -1.306 10.164 -1.300 1.00 92.31 119 GLY A CA 1
ATOM 930 C C . GLY A 1 119 ? -0.389 9.816 -0.136 1.00 92.31 119 GLY A C 1
ATOM 931 O O . GLY A 1 119 ? -0.553 10.387 0.934 1.00 92.31 119 GLY A O 1
ATOM 932 N N . ILE A 1 120 ? 0.564 8.915 -0.361 1.00 92.56 120 ILE A N 1
ATOM 933 C CA . ILE A 1 120 ? 1.613 8.594 0.610 1.00 92.56 120 ILE A CA 1
ATOM 934 C C . ILE A 1 120 ? 2.932 9.135 0.064 1.00 92.56 120 ILE A C 1
ATOM 936 O O . ILE A 1 120 ? 3.503 8.628 -0.903 1.00 92.56 120 ILE A O 1
ATOM 940 N N . GLY A 1 121 ? 3.368 10.238 0.651 1.00 87.00 121 GLY A N 1
ATOM 941 C CA . GLY A 1 121 ? 4.581 10.959 0.326 1.00 87.00 121 GLY A CA 1
ATOM 942 C C . GLY A 1 121 ? 5.725 10.698 1.299 1.00 87.00 121 GLY A C 1
ATOM 943 O O . GLY A 1 121 ? 5.674 9.872 2.209 1.00 87.00 121 GLY A O 1
ATOM 944 N N . ARG A 1 122 ? 6.812 11.438 1.078 1.00 82.38 122 ARG A N 1
ATOM 945 C CA . ARG A 1 122 ? 7.966 11.450 1.981 1.00 82.38 122 ARG A CA 1
ATOM 946 C C . ARG A 1 122 ? 7.561 12.143 3.278 1.00 82.38 122 ARG A C 1
ATOM 948 O O . ARG A 1 122 ? 6.989 13.220 3.204 1.00 82.38 122 ARG A O 1
ATOM 955 N N . GLN A 1 123 ? 7.955 11.593 4.428 1.00 87.44 123 GLN A N 1
ATOM 956 C CA . GLN A 1 123 ? 7.667 12.141 5.765 1.00 87.44 123 GLN A CA 1
ATOM 957 C C . GLN A 1 123 ? 6.192 12.118 6.187 1.00 87.44 123 GLN A C 1
ATOM 959 O O . GLN A 1 123 ? 5.909 12.423 7.347 1.00 87.44 123 GLN A O 1
ATOM 964 N N . ASP A 1 124 ? 5.282 11.702 5.306 1.00 92.50 124 ASP A N 1
ATOM 965 C CA . ASP A 1 124 ? 3.885 11.480 5.658 1.00 92.50 124 ASP A CA 1
ATOM 966 C C . ASP A 1 124 ? 3.786 10.451 6.782 1.00 92.50 124 ASP A C 1
ATOM 968 O O . ASP A 1 124 ? 4.651 9.594 6.973 1.00 92.50 124 ASP A O 1
ATOM 972 N N . THR A 1 125 ? 2.702 10.535 7.538 1.00 95.94 125 THR A N 1
ATOM 973 C CA . THR A 1 125 ? 2.338 9.532 8.531 1.00 95.94 125 THR A CA 1
ATOM 974 C C . THR A 1 125 ? 1.008 8.937 8.125 1.00 95.94 125 THR A C 1
ATOM 976 O O . THR A 1 125 ? 0.050 9.679 7.941 1.00 95.94 125 THR A O 1
ATOM 979 N N . VAL A 1 126 ? 0.919 7.612 8.041 1.00 97.75 126 VAL A N 1
ATOM 980 C CA . VAL A 1 126 ? -0.363 6.933 7.850 1.00 97.75 126 VAL A CA 1
ATOM 981 C C . VAL A 1 126 ? -0.872 6.494 9.212 1.00 97.75 126 VAL A C 1
ATOM 983 O O . VAL A 1 126 ? -0.159 5.842 9.979 1.00 97.75 126 VAL A O 1
ATOM 986 N N . THR A 1 127 ? -2.103 6.877 9.529 1.00 97.50 127 THR A N 1
ATOM 987 C CA . THR A 1 127 ? -2.719 6.605 10.825 1.00 97.50 127 THR A CA 1
ATOM 988 C C . THR A 1 127 ? -4.084 5.970 10.644 1.00 97.50 127 THR A C 1
ATOM 990 O O . THR A 1 127 ? -4.936 6.482 9.920 1.00 97.50 127 THR A O 1
ATOM 993 N N . LEU A 1 128 ? -4.286 4.862 11.348 1.00 97.31 128 LEU A N 1
ATOM 994 C CA . LEU A 1 128 ? -5.576 4.255 11.605 1.00 97.31 128 LEU A CA 1
ATOM 995 C C . LEU A 1 128 ? -6.052 4.741 12.975 1.00 97.31 128 LEU A C 1
ATOM 997 O O . LEU A 1 128 ? -5.393 4.513 13.992 1.00 97.31 128 LEU A O 1
ATOM 1001 N N . ALA A 1 129 ? -7.195 5.409 13.000 1.00 94.31 129 ALA A N 1
ATOM 1002 C CA . ALA A 1 129 ? -7.866 5.843 14.213 1.00 94.31 129 ALA A CA 1
ATOM 1003 C C . ALA A 1 129 ? -9.241 5.179 14.318 1.00 94.31 129 ALA A C 1
ATOM 1005 O O . ALA A 1 129 ? -9.795 4.733 13.317 1.00 94.31 129 ALA A O 1
ATOM 1006 N N . ALA A 1 130 ? -9.800 5.134 15.520 1.00 90.81 130 ALA A N 1
ATOM 1007 C CA . ALA A 1 130 ? -11.158 4.668 15.772 1.00 90.81 130 ALA A CA 1
ATOM 1008 C C . ALA A 1 130 ? -11.849 5.585 16.777 1.00 90.81 130 ALA A C 1
ATOM 1010 O O . ALA A 1 130 ? -11.201 6.342 17.505 1.00 90.81 130 ALA A O 1
ATOM 1011 N N . VAL A 1 131 ? -13.173 5.533 16.823 1.00 84.50 131 VAL A N 1
ATOM 1012 C CA . VAL A 1 131 ? -13.956 6.330 17.769 1.00 84.50 131 VAL A CA 1
ATOM 1013 C C . VAL A 1 131 ? -13.683 5.847 19.185 1.00 84.50 131 VAL A C 1
ATOM 1015 O O . VAL A 1 131 ? -13.833 4.670 19.504 1.00 84.50 131 VAL A O 1
ATOM 1018 N N . SER A 1 132 ? -13.319 6.772 20.064 1.00 74.88 132 SER A N 1
ATOM 1019 C CA . SER A 1 132 ? -13.172 6.496 21.483 1.00 74.88 132 SER A CA 1
ATOM 1020 C C . SER A 1 132 ? -14.537 6.189 22.097 1.00 74.88 132 SER A C 1
ATOM 1022 O O . SER A 1 132 ? -15.490 6.974 21.986 1.00 74.88 132 SER A O 1
ATOM 1024 N N . SER A 1 133 ? -14.607 5.075 22.826 1.00 63.69 133 SER A N 1
ATOM 1025 C CA . SER A 1 133 ? -15.786 4.635 23.584 1.00 63.69 133 SER A CA 1
ATOM 1026 C C . SER A 1 133 ? -16.300 5.674 24.593 1.00 63.69 133 SER A C 1
ATOM 1028 O O . SER A 1 133 ? -17.442 5.588 25.037 1.00 63.69 133 SER A O 1
ATOM 1030 N N . ALA A 1 134 ? -15.499 6.694 24.922 1.00 58.16 134 ALA A N 1
ATOM 1031 C CA . ALA A 1 134 ? -15.872 7.802 25.798 1.00 58.16 134 ALA A CA 1
ATOM 1032 C C . ALA A 1 134 ? -16.829 8.835 25.159 1.00 58.16 134 ALA A C 1
ATOM 1034 O O . ALA A 1 134 ? -17.259 9.763 25.841 1.00 58.16 134 ALA A O 1
ATOM 1035 N N . SER A 1 135 ? -17.147 8.720 23.863 1.00 53.34 135 SER A N 1
ATOM 1036 C CA . SER A 1 135 ? -17.833 9.782 23.101 1.00 53.34 135 SER A CA 1
ATOM 1037 C C . SER A 1 135 ? -18.826 9.267 22.050 1.00 53.34 135 SER A C 1
ATOM 1039 O O . SER A 1 135 ? -18.944 9.814 20.958 1.00 53.34 135 SER A O 1
ATOM 1041 N N . SER A 1 136 ? -19.541 8.184 22.352 1.00 51.44 136 SER A N 1
ATOM 1042 C CA . SER A 1 136 ? -20.480 7.576 21.405 1.00 51.44 136 SER A CA 1
ATOM 1043 C C . SER A 1 136 ? -21.820 8.326 21.337 1.00 51.44 136 SER A C 1
ATOM 1045 O O . SER A 1 136 ? -22.749 8.025 22.083 1.00 51.44 136 SER A O 1
ATOM 1047 N N . SER A 1 137 ? -21.953 9.251 20.386 1.00 50.16 137 SER A N 1
ATOM 1048 C CA . SER A 1 137 ? -23.237 9.562 19.744 1.00 50.16 137 SER A CA 1
ATOM 1049 C C . SER A 1 137 ? -23.080 9.369 18.237 1.00 50.16 137 SER A C 1
ATOM 1051 O O . SER A 1 137 ? -22.518 10.209 17.539 1.00 50.16 137 SER A O 1
ATOM 1053 N N . VAL A 1 138 ? -23.524 8.211 17.750 1.00 50.84 138 VAL A N 1
ATOM 1054 C CA . VAL A 1 138 ? -23.560 7.880 16.323 1.00 50.84 138 VAL A CA 1
ATOM 1055 C C . VAL A 1 138 ? -24.759 8.603 15.711 1.00 50.84 138 VAL A C 1
ATOM 1057 O O . VAL A 1 138 ? -25.899 8.287 16.053 1.00 50.84 138 VAL A O 1
ATOM 1060 N N . GLU A 1 139 ? -24.535 9.568 14.816 1.00 46.78 139 GLU A N 1
ATOM 1061 C CA . GLU A 1 139 ? -25.622 10.064 13.969 1.00 46.78 139 GLU A CA 1
ATOM 1062 C C . GLU A 1 139 ? -25.968 8.996 12.927 1.00 46.78 139 GLU A C 1
ATOM 1064 O O . GLU A 1 139 ? -25.177 8.643 12.049 1.00 46.78 139 GLU A O 1
ATOM 1069 N N . VAL A 1 140 ? -27.182 8.461 13.042 1.00 43.47 140 VAL A N 1
ATOM 1070 C CA . VAL A 1 140 ? -27.749 7.509 12.090 1.00 43.47 140 VAL A CA 1
ATOM 1071 C C . VAL A 1 140 ? -28.076 8.265 10.801 1.00 43.47 140 VAL A C 1
ATOM 1073 O O . VAL A 1 140 ? -29.065 8.990 10.738 1.00 43.47 140 VAL A O 1
ATOM 1076 N N . GLY A 1 141 ? -27.239 8.111 9.774 1.00 46.19 141 GLY A N 1
ATOM 1077 C CA . GLY A 1 141 ? -27.534 8.610 8.426 1.00 46.19 141 GLY A CA 1
ATOM 1078 C C . GLY A 1 141 ? -26.319 8.862 7.535 1.00 46.19 141 GLY A C 1
ATOM 1079 O O . GLY A 1 141 ? -26.428 8.699 6.325 1.00 46.19 141 GLY A O 1
ATOM 1080 N N . THR A 1 142 ? -25.159 9.207 8.106 1.00 54.84 142 THR A N 1
ATOM 1081 C CA . THR A 1 142 ? -23.942 9.529 7.325 1.00 54.84 142 THR A CA 1
ATOM 1082 C C . THR A 1 142 ? -22.796 8.537 7.517 1.00 54.84 142 THR A C 1
ATOM 1084 O O . THR A 1 142 ? -21.806 8.618 6.798 1.00 54.84 142 THR A O 1
ATOM 1087 N N . GLY A 1 143 ? -22.891 7.620 8.488 1.00 52.25 143 GLY A N 1
ATOM 1088 C CA . GLY A 1 143 ? -21.806 6.684 8.808 1.00 52.25 143 GLY A CA 1
ATOM 1089 C C . GLY A 1 143 ? -20.560 7.345 9.413 1.00 52.25 143 GLY A C 1
ATOM 1090 O O . GLY A 1 143 ? -19.569 6.666 9.657 1.00 52.25 143 GLY A O 1
ATOM 1091 N N . ARG A 1 144 ? -20.595 8.659 9.679 1.00 58.38 144 ARG A N 1
ATOM 1092 C CA . ARG A 1 144 ? -19.513 9.386 10.346 1.00 58.38 144 ARG A CA 1
ATOM 1093 C C . ARG A 1 144 ? -19.820 9.449 11.832 1.00 58.38 144 ARG A C 1
ATOM 1095 O O . ARG A 1 144 ? -20.817 10.035 12.249 1.00 58.38 144 ARG A O 1
ATOM 1102 N N . ALA A 1 145 ? -18.961 8.856 12.644 1.00 55.78 145 ALA A N 1
ATOM 1103 C CA . ALA A 1 145 ? -19.069 9.013 14.079 1.00 55.78 145 ALA A CA 1
ATOM 1104 C C . ALA A 1 145 ? -18.581 10.410 14.494 1.00 55.78 145 ALA A C 1
ATOM 1106 O O . ALA A 1 145 ? -17.446 10.807 14.221 1.00 55.78 145 ALA A O 1
ATOM 1107 N N . MET A 1 146 ? -19.451 11.160 15.165 1.00 55.47 146 MET A N 1
ATOM 1108 C CA . MET A 1 146 ? -19.103 12.410 15.833 1.00 55.47 146 MET A CA 1
ATOM 1109 C C . MET A 1 146 ? -18.587 12.054 17.230 1.00 55.47 146 MET A C 1
ATOM 1111 O O . MET A 1 146 ? -19.363 11.940 18.174 1.00 55.47 146 MET A O 1
ATOM 1115 N N . GLY A 1 147 ? -17.282 11.806 17.344 1.00 62.66 147 GLY A N 1
ATOM 1116 C CA . GLY A 1 147 ? -16.636 11.410 18.594 1.00 62.66 147 GLY A CA 1
ATOM 1117 C C . GLY A 1 147 ? -15.165 11.815 18.643 1.00 62.66 147 GLY A C 1
ATOM 1118 O O . GLY A 1 147 ? -14.577 12.225 17.642 1.00 62.66 147 GLY A O 1
ATOM 1119 N N . LEU A 1 148 ? -14.566 11.715 19.827 1.00 76.56 148 LEU A N 1
ATOM 1120 C CA . LEU A 1 148 ? -13.120 11.793 19.995 1.00 76.56 148 LEU A CA 1
ATOM 1121 C C . LEU A 1 148 ? -12.503 10.563 19.332 1.00 76.56 148 LEU A C 1
ATOM 1123 O O . LEU A 1 148 ? -12.868 9.443 19.672 1.00 76.56 148 LEU A O 1
ATOM 1127 N N . TYR A 1 149 ? -11.575 10.761 18.403 1.00 85.69 149 TYR A N 1
ATOM 1128 C CA . TYR A 1 149 ? -10.841 9.664 17.780 1.00 85.69 149 TYR A CA 1
ATOM 1129 C C . TYR A 1 149 ? -9.593 9.331 18.596 1.00 85.69 149 TYR A C 1
ATOM 1131 O O . TYR A 1 149 ? -8.881 10.228 19.050 1.00 85.69 149 TYR A O 1
ATOM 1139 N N . GLN A 1 150 ? -9.325 8.040 18.769 1.00 90.12 150 GLN A N 1
ATOM 1140 C CA . GLN A 1 150 ? -8.089 7.524 19.346 1.00 90.12 150 GLN A CA 1
ATOM 1141 C C . GLN A 1 150 ? -7.253 6.860 18.255 1.00 90.12 150 GLN A C 1
ATOM 1143 O O . GLN A 1 150 ? -7.789 6.170 17.387 1.00 90.12 150 GLN A O 1
ATOM 1148 N N . VAL A 1 151 ? -5.941 7.082 18.292 1.00 92.56 151 VAL A N 1
ATOM 1149 C CA . VAL A 1 151 ? -5.006 6.414 17.383 1.00 92.56 151 VAL A CA 1
ATOM 1150 C C . VAL A 1 151 ? -4.941 4.941 17.757 1.00 92.56 151 VAL A C 1
ATOM 1152 O O . VAL A 1 151 ? -4.596 4.606 18.887 1.00 92.56 151 VAL A O 1
ATOM 1155 N N . VAL A 1 152 ? -5.260 4.091 16.788 1.00 93.69 152 VAL A N 1
ATOM 1156 C CA . VAL A 1 152 ? -5.194 2.634 16.895 1.00 93.69 152 VAL A CA 1
ATOM 1157 C C . VAL A 1 152 ? -3.832 2.138 16.421 1.00 93.69 152 VAL A C 1
ATOM 1159 O O . VAL A 1 152 ? -3.155 1.361 17.087 1.00 93.69 152 VAL A O 1
ATOM 1162 N N . SER A 1 153 ? -3.410 2.608 15.249 1.00 96.12 153 SER A N 1
ATOM 1163 C CA . SER A 1 153 ? -2.139 2.238 14.641 1.00 96.12 153 SER A CA 1
ATOM 1164 C C . SER A 1 153 ? -1.600 3.413 13.846 1.00 96.12 153 SER A C 1
ATOM 1166 O O . SER A 1 153 ? -2.357 4.158 13.229 1.00 96.12 153 SER A O 1
ATOM 1168 N N . SER A 1 154 ? -0.289 3.603 13.866 1.00 96.31 154 SER A N 1
ATOM 1169 C CA . SER A 1 154 ? 0.363 4.641 13.081 1.00 96.31 154 SER A CA 1
ATOM 1170 C C . SER A 1 154 ? 1.725 4.150 12.633 1.00 96.31 154 SER A C 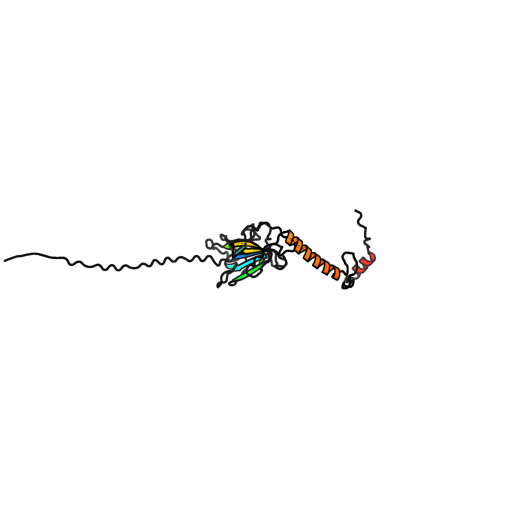1
ATOM 1172 O O . SER A 1 154 ? 2.444 3.520 13.411 1.00 96.31 154 SER A O 1
ATOM 1174 N N . THR A 1 155 ? 2.087 4.465 11.394 1.00 96.50 155 THR A N 1
ATOM 1175 C CA . THR A 1 155 ? 3.436 4.218 10.874 1.00 96.50 155 THR A CA 1
ATOM 1176 C C . THR A 1 155 ? 4.477 5.124 11.529 1.00 96.50 155 THR A C 1
ATOM 1178 O O . THR A 1 155 ? 5.672 4.845 11.468 1.00 96.50 155 THR A O 1
ATOM 1181 N N . GLY A 1 156 ? 4.033 6.234 12.131 1.00 94.62 156 GLY A N 1
ATOM 1182 C CA . GLY A 1 156 ? 4.879 7.405 12.322 1.00 94.62 156 GLY A CA 1
ATOM 1183 C C . GLY A 1 156 ? 5.312 8.013 10.978 1.00 94.62 156 GLY A C 1
ATOM 1184 O O . GLY A 1 156 ? 4.894 7.536 9.915 1.00 94.62 156 GLY A O 1
ATOM 1185 N N . PRO A 1 157 ? 6.144 9.065 11.008 1.00 94.06 157 PRO A N 1
ATOM 1186 C CA . PRO A 1 157 ? 6.646 9.690 9.794 1.00 94.06 157 PRO A CA 1
ATOM 1187 C C . PRO A 1 157 ? 7.494 8.703 8.999 1.00 94.06 157 PRO A C 1
ATOM 1189 O O . PRO A 1 157 ? 8.480 8.180 9.522 1.00 94.06 157 PRO A O 1
ATOM 1192 N N . LEU A 1 158 ? 7.145 8.488 7.732 1.00 93.31 158 LEU A N 1
ATOM 1193 C CA . LEU A 1 158 ? 7.929 7.672 6.816 1.00 93.31 158 LEU A CA 1
ATOM 1194 C C . LEU A 1 158 ? 9.332 8.287 6.683 1.00 93.31 158 LEU A C 1
ATOM 1196 O O . LEU A 1 158 ? 9.460 9.420 6.196 1.00 93.31 158 LEU A O 1
ATOM 1200 N N . PRO A 1 159 ? 10.403 7.577 7.092 1.00 91.88 159 PRO A N 1
ATOM 1201 C CA . PRO A 1 159 ? 11.752 8.102 6.984 1.00 91.88 159 PRO A CA 1
ATOM 1202 C C . PRO A 1 159 ? 12.107 8.403 5.530 1.00 91.88 159 PRO A C 1
ATOM 1204 O O . PRO A 1 159 ? 11.608 7.773 4.593 1.00 91.88 159 PRO A O 1
ATOM 1207 N N . TYR A 1 160 ? 13.014 9.355 5.333 1.00 87.25 160 TYR A N 1
ATOM 1208 C CA . TYR A 1 160 ? 13.590 9.569 4.016 1.00 87.25 160 TYR A CA 1
ATOM 1209 C C . TYR A 1 160 ? 14.459 8.368 3.625 1.00 87.25 160 TYR A C 1
ATOM 1211 O O . TYR A 1 160 ? 15.351 7.973 4.375 1.00 87.25 160 TYR A O 1
ATOM 1219 N N . ILE A 1 161 ? 14.239 7.837 2.424 1.00 85.44 161 ILE A N 1
ATOM 1220 C CA . ILE A 1 161 ? 15.076 6.804 1.816 1.00 85.44 161 ILE A CA 1
ATOM 1221 C C . ILE A 1 161 ? 15.407 7.184 0.372 1.00 85.44 161 ILE A C 1
ATOM 1223 O O . ILE A 1 161 ? 14.636 7.864 -0.307 1.00 85.44 161 ILE A O 1
ATOM 1227 N N . THR A 1 162 ? 16.580 6.760 -0.095 1.00 84.12 162 THR A N 1
ATOM 1228 C CA . THR A 1 162 ? 16.974 6.879 -1.503 1.00 84.12 162 THR A CA 1
ATOM 1229 C C . THR A 1 162 ? 16.773 5.532 -2.182 1.00 84.12 162 THR A C 1
ATOM 1231 O O . THR A 1 162 ? 17.585 4.619 -2.027 1.00 84.12 162 THR A O 1
ATOM 1234 N N . VAL A 1 163 ? 15.675 5.427 -2.921 1.00 84.75 163 VAL A N 1
ATOM 1235 C CA . VAL A 1 163 ? 15.334 4.273 -3.753 1.00 84.75 163 VAL A CA 1
ATOM 1236 C C . VAL A 1 163 ? 15.244 4.773 -5.186 1.00 84.75 163 VAL A C 1
ATOM 1238 O O . VAL A 1 163 ? 14.610 5.798 -5.438 1.00 84.75 163 VAL A O 1
ATOM 1241 N N . MET A 1 164 ? 15.939 4.104 -6.100 1.00 80.56 164 MET A N 1
ATOM 1242 C CA . MET A 1 164 ? 15.832 4.396 -7.525 1.00 80.56 164 MET A CA 1
ATOM 1243 C C . MET A 1 164 ? 14.469 3.954 -8.056 1.00 80.56 164 MET A C 1
ATOM 1245 O O . MET A 1 164 ? 13.897 2.968 -7.591 1.00 80.56 164 MET A O 1
ATOM 1249 N N . ASP A 1 165 ? 13.968 4.663 -9.063 1.00 76.44 165 ASP A N 1
ATOM 1250 C CA . ASP A 1 165 ? 12.779 4.220 -9.783 1.00 76.44 165 ASP A CA 1
ATOM 1251 C C . ASP A 1 165 ? 13.026 2.822 -10.361 1.00 76.44 165 ASP A C 1
ATOM 1253 O O . ASP A 1 165 ? 14.116 2.505 -10.843 1.00 76.44 165 ASP A O 1
ATOM 1257 N N . GLY A 1 166 ? 12.006 1.971 -10.298 1.00 73.12 166 GLY A N 1
ATOM 1258 C CA . GLY A 1 166 ? 12.132 0.588 -10.738 1.00 73.12 166 GLY A CA 1
ATOM 1259 C C . GLY A 1 166 ? 12.655 -0.376 -9.671 1.00 73.12 166 GLY A C 1
ATOM 1260 O O . GLY A 1 166 ? 13.154 -1.446 -10.023 1.00 73.12 166 GLY A O 1
ATOM 1261 N N . PHE A 1 167 ? 12.468 -0.064 -8.387 1.00 80.44 167 PHE A N 1
ATOM 1262 C CA . PHE A 1 167 ? 12.582 -1.018 -7.283 1.00 80.44 167 PHE A CA 1
ATOM 1263 C C . PHE A 1 167 ? 11.308 -1.014 -6.445 1.00 80.44 167 PHE A C 1
ATOM 1265 O O . PHE A 1 167 ? 10.811 0.047 -6.070 1.00 80.44 167 PHE A O 1
ATOM 1272 N N . ASP A 1 168 ? 10.809 -2.211 -6.145 1.00 86.56 168 ASP A N 1
ATOM 1273 C CA . ASP A 1 168 ? 9.637 -2.382 -5.296 1.00 86.56 168 ASP A CA 1
ATOM 1274 C C . ASP A 1 168 ? 10.087 -2.239 -3.837 1.00 86.56 168 ASP A C 1
ATOM 1276 O O . ASP A 1 168 ? 10.896 -3.022 -3.345 1.00 86.56 168 ASP A O 1
ATOM 1280 N N . VAL A 1 169 ? 9.613 -1.186 -3.171 1.00 90.75 169 VAL A N 1
ATOM 1281 C CA . VAL A 1 169 ? 9.921 -0.897 -1.766 1.00 90.75 169 VAL A CA 1
ATOM 1282 C C . VAL A 1 169 ? 8.648 -0.507 -1.033 1.00 90.75 169 VAL A C 1
ATOM 1284 O O . VAL A 1 169 ? 7.825 0.245 -1.564 1.00 90.75 169 VAL A O 1
ATOM 1287 N N . SER A 1 170 ? 8.530 -0.998 0.192 1.00 94.19 170 SER A N 1
ATOM 1288 C CA . SER A 1 170 ? 7.450 -0.724 1.136 1.00 94.19 170 SER A CA 1
ATOM 1289 C C . SER A 1 170 ? 8.024 -0.446 2.527 1.00 94.19 170 SER A C 1
ATOM 1291 O O . SER A 1 170 ? 9.183 -0.750 2.815 1.00 94.19 170 SER A O 1
ATOM 1293 N N . TYR A 1 171 ? 7.225 0.181 3.384 1.00 95.69 171 TYR A N 1
ATOM 1294 C CA . TYR A 1 171 ? 7.525 0.463 4.780 1.00 95.69 171 TYR A CA 1
ATOM 1295 C C . TYR A 1 171 ? 6.670 -0.458 5.652 1.00 95.69 171 TYR A C 1
ATOM 1297 O O . TYR A 1 171 ? 5.457 -0.279 5.772 1.00 95.69 171 TYR A O 1
ATOM 1305 N N . ALA A 1 172 ? 7.306 -1.481 6.209 1.00 96.81 172 ALA A N 1
ATOM 1306 C CA . ALA A 1 172 ? 6.656 -2.653 6.773 1.00 96.81 172 ALA A CA 1
ATOM 1307 C C . ALA A 1 172 ? 6.952 -2.779 8.270 1.00 96.81 172 ALA A C 1
ATOM 1309 O O . ALA A 1 172 ? 8.063 -2.514 8.728 1.00 96.81 172 ALA A O 1
ATOM 1310 N N . TRP A 1 173 ? 5.951 -3.186 9.045 1.00 97.44 173 TRP A N 1
ATOM 1311 C CA . TRP A 1 173 ? 6.084 -3.467 10.467 1.00 97.44 173 TRP A CA 1
ATOM 1312 C C . TRP A 1 173 ? 6.966 -4.694 10.705 1.00 97.44 173 TRP A C 1
ATOM 1314 O O . TRP A 1 173 ? 6.646 -5.799 10.259 1.00 97.44 173 TRP A O 1
ATOM 1324 N N . ASP A 1 174 ? 8.032 -4.519 11.477 1.00 96.25 174 ASP A N 1
ATOM 1325 C CA . ASP A 1 174 ? 8.842 -5.601 12.009 1.00 96.25 174 ASP A CA 1
ATOM 1326 C C . ASP A 1 174 ? 8.305 -6.059 13.366 1.00 96.25 174 ASP A C 1
ATOM 1328 O O . ASP A 1 174 ? 8.419 -5.372 14.386 1.00 96.25 174 ASP A O 1
ATOM 1332 N N . SER A 1 175 ? 7.768 -7.275 13.404 1.00 92.12 175 SER A N 1
ATOM 1333 C CA . SER A 1 175 ? 7.313 -7.893 14.652 1.00 92.12 175 SER A CA 1
ATOM 1334 C C . SER A 1 175 ? 8.443 -8.199 15.648 1.00 92.12 175 SER A C 1
ATOM 1336 O O . SER A 1 175 ? 8.168 -8.367 16.837 1.00 92.12 175 SER A O 1
ATOM 1338 N N . THR A 1 176 ? 9.695 -8.253 15.185 1.00 92.94 176 THR A N 1
ATOM 1339 C CA . THR A 1 176 ? 10.878 -8.566 15.996 1.00 92.94 176 THR A CA 1
ATOM 1340 C C . THR A 1 176 ? 11.378 -7.337 16.743 1.00 92.94 176 THR A C 1
ATOM 1342 O O . THR A 1 176 ? 11.605 -7.397 17.952 1.00 92.94 176 THR A O 1
ATOM 1345 N N . THR A 1 177 ? 11.543 -6.214 16.040 1.00 93.06 177 THR A N 1
ATOM 1346 C CA . THR A 1 177 ? 12.018 -4.953 16.633 1.00 93.06 177 THR A CA 1
ATOM 1347 C C . THR A 1 177 ? 10.886 -4.064 17.147 1.00 93.06 177 THR A C 1
ATOM 1349 O O . THR A 1 177 ? 11.135 -3.168 17.959 1.00 93.06 177 THR A O 1
ATOM 1352 N N . GLY A 1 178 ? 9.644 -4.308 16.716 1.00 92.81 178 GLY A N 1
ATOM 1353 C CA . GLY A 1 178 ? 8.481 -3.490 17.058 1.00 92.81 178 GLY A CA 1
ATOM 1354 C C . GLY A 1 178 ? 8.524 -2.107 16.408 1.00 92.81 178 GLY A C 1
ATOM 1355 O O . GLY A 1 178 ? 8.151 -1.118 17.043 1.00 92.81 178 GLY A O 1
ATOM 1356 N N . ARG A 1 179 ? 9.063 -2.015 15.187 1.00 94.62 179 ARG A N 1
ATOM 1357 C CA . ARG A 1 179 ? 9.232 -0.767 14.432 1.00 94.62 179 ARG A CA 1
ATOM 1358 C C . ARG A 1 179 ? 8.925 -0.991 12.961 1.00 94.62 179 ARG A C 1
ATOM 1360 O O . ARG A 1 179 ? 9.019 -2.107 12.474 1.00 94.62 179 ARG A O 1
ATOM 1367 N N . TYR A 1 180 ? 8.587 0.080 12.254 1.00 96.31 180 TYR A N 1
ATOM 1368 C CA . TYR A 1 180 ? 8.502 0.029 10.801 1.00 96.31 180 TYR A CA 1
ATOM 1369 C C . TYR A 1 180 ? 9.881 0.213 10.169 1.00 96.31 180 TYR A C 1
ATOM 1371 O O . TYR A 1 180 ? 10.631 1.125 10.539 1.00 96.31 180 TYR A O 1
ATOM 1379 N N . GLU A 1 181 ? 10.181 -0.619 9.180 1.00 95.56 181 GLU A N 1
ATOM 1380 C CA . GLU A 1 181 ? 11.420 -0.596 8.413 1.00 95.56 181 GLU A CA 1
ATOM 1381 C C . GLU A 1 181 ? 11.119 -0.663 6.917 1.00 95.56 181 GLU A C 1
ATOM 1383 O O . GLU A 1 181 ? 10.138 -1.269 6.485 1.00 95.56 181 GLU A O 1
ATOM 1388 N N . TYR A 1 182 ? 11.960 -0.019 6.106 1.00 94.19 182 TYR A N 1
ATOM 1389 C CA . TYR A 1 182 ? 11.844 -0.175 4.662 1.00 94.19 182 TYR A CA 1
ATOM 1390 C C . TYR A 1 182 ? 12.360 -1.543 4.242 1.00 94.19 182 TYR A C 1
ATOM 1392 O O . TYR A 1 182 ? 13.452 -1.952 4.644 1.00 94.19 182 TYR A O 1
ATOM 1400 N N . THR A 1 183 ? 11.612 -2.200 3.365 1.00 93.62 183 THR A N 1
ATOM 1401 C CA . THR A 1 183 ? 11.998 -3.472 2.774 1.00 93.62 183 THR A CA 1
ATOM 1402 C C . THR A 1 183 ? 11.911 -3.442 1.254 1.00 93.62 183 THR A C 1
ATOM 1404 O O . THR A 1 183 ? 11.081 -2.745 0.680 1.00 93.62 183 THR A O 1
ATOM 1407 N N . SER A 1 184 ? 12.796 -4.196 0.603 1.00 91.88 184 SER A N 1
ATOM 1408 C CA . SER A 1 184 ? 12.794 -4.445 -0.843 1.00 91.88 184 SER A CA 1
ATOM 1409 C C . SER A 1 184 ? 11.878 -5.600 -1.273 1.00 91.88 184 SER A C 1
ATOM 1411 O O . SER A 1 184 ? 11.836 -5.941 -2.454 1.00 91.88 184 SER A O 1
ATOM 1413 N N . THR A 1 185 ? 11.144 -6.199 -0.330 1.00 91.25 185 THR A N 1
ATOM 1414 C CA . THR A 1 185 ? 10.221 -7.309 -0.587 1.00 91.25 185 THR A CA 1
ATOM 1415 C C . THR A 1 185 ? 8.849 -6.969 -0.015 1.00 91.25 185 THR A C 1
ATOM 1417 O O . THR A 1 185 ? 8.548 -7.384 1.103 1.00 91.25 185 THR A O 1
ATOM 1420 N N . PRO A 1 186 ? 8.013 -6.212 -0.748 1.00 93.56 186 PRO A N 1
ATOM 1421 C CA . PRO A 1 186 ? 6.645 -5.984 -0.316 1.00 93.56 186 PRO A CA 1
ATOM 1422 C C . PRO A 1 186 ? 5.867 -7.294 -0.166 1.00 93.56 186 PRO A C 1
ATOM 1424 O O . PRO A 1 186 ? 6.007 -8.195 -0.999 1.00 93.56 186 PRO A O 1
ATOM 1427 N N . THR A 1 187 ? 5.024 -7.391 0.861 1.00 95.00 187 THR A N 1
ATOM 1428 C CA . THR A 1 187 ? 4.304 -8.624 1.234 1.00 95.00 187 THR A CA 1
ATOM 1429 C C . THR A 1 187 ? 2.782 -8.451 1.274 1.00 95.00 187 THR A C 1
ATOM 1431 O O . THR A 1 187 ? 2.139 -8.816 2.255 1.00 95.00 187 THR A O 1
ATOM 1434 N N . PRO A 1 188 ? 2.166 -7.970 0.179 1.00 94.75 188 PRO A N 1
ATOM 1435 C CA . PRO A 1 188 ? 0.727 -7.738 0.122 1.00 94.75 188 PRO A CA 1
ATOM 1436 C C . PRO A 1 188 ? -0.080 -9.01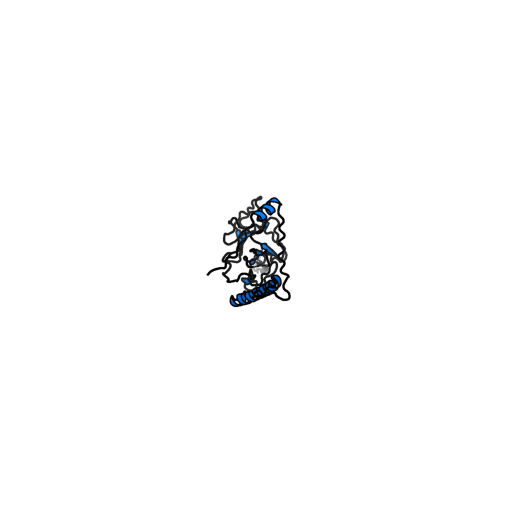4 0.423 1.00 94.75 188 PRO A C 1
ATOM 1438 O O . PRO A 1 188 ? 0.057 -10.037 -0.251 1.00 94.75 188 PRO A O 1
ATOM 1441 N N . GLY A 1 189 ? -0.979 -8.923 1.395 1.00 95.75 189 GLY A N 1
ATOM 1442 C CA . GLY A 1 189 ? -1.897 -9.965 1.837 1.00 95.75 189 GLY A CA 1
ATOM 1443 C C . GLY A 1 189 ? -1.288 -10.991 2.795 1.00 95.75 189 GLY A C 1
ATOM 1444 O O . GLY A 1 189 ? -1.902 -12.041 3.000 1.00 95.75 189 GLY A O 1
ATOM 1445 N N . ALA A 1 190 ? -0.098 -10.747 3.351 1.00 95.94 190 ALA A N 1
ATOM 1446 C CA . ALA A 1 190 ? 0.616 -11.725 4.167 1.00 95.94 190 ALA A CA 1
ATOM 1447 C C . ALA A 1 190 ? 1.460 -11.083 5.280 1.00 95.94 190 ALA A C 1
ATOM 1449 O O . ALA A 1 190 ? 1.654 -9.879 5.349 1.00 95.94 190 ALA A O 1
ATOM 1450 N N . GLY A 1 191 ? 1.994 -11.921 6.173 1.00 95.88 191 GLY A N 1
ATOM 1451 C CA . GLY A 1 191 ? 2.946 -11.463 7.182 1.00 95.88 191 GLY A CA 1
ATOM 1452 C C . GLY A 1 191 ? 4.253 -10.963 6.559 1.00 95.88 191 GLY A C 1
ATOM 1453 O O . GLY A 1 191 ? 4.803 -11.604 5.663 1.00 95.88 191 GLY A O 1
ATOM 1454 N N . ASN A 1 192 ? 4.764 -9.855 7.097 1.00 96.56 192 ASN A N 1
ATOM 1455 C CA . ASN A 1 192 ? 5.924 -9.166 6.545 1.00 96.56 192 ASN A CA 1
ATOM 1456 C C . ASN A 1 192 ? 7.199 -10.012 6.532 1.00 96.56 192 ASN A C 1
ATOM 1458 O O . ASN A 1 192 ? 7.593 -10.597 7.545 1.00 96.56 192 ASN A O 1
ATOM 1462 N N . VAL A 1 193 ? 7.891 -9.991 5.391 1.00 95.38 193 VAL A N 1
ATOM 1463 C CA . VAL A 1 193 ? 9.222 -10.577 5.206 1.00 95.38 193 VAL A CA 1
ATOM 1464 C C . VAL A 1 193 ? 10.204 -9.459 4.888 1.00 95.38 193 VAL A C 1
ATOM 1466 O O . VAL A 1 193 ? 10.283 -8.969 3.766 1.00 95.38 193 VAL A O 1
ATOM 1469 N N . LEU A 1 194 ? 10.991 -9.067 5.886 1.00 95.38 194 LEU A N 1
ATOM 1470 C CA . LEU A 1 194 ? 11.896 -7.930 5.762 1.00 95.38 194 LEU A CA 1
ATOM 1471 C C . LEU A 1 194 ? 13.201 -8.332 5.081 1.00 95.38 194 LEU A C 1
ATOM 1473 O O . LEU A 1 194 ? 14.081 -8.961 5.664 1.00 95.38 194 LEU A O 1
ATOM 1477 N N . THR A 1 195 ? 13.328 -7.925 3.825 1.00 94.50 195 THR A N 1
ATOM 1478 C CA . THR A 1 195 ? 14.594 -7.911 3.086 1.00 94.50 195 THR A CA 1
ATOM 1479 C C . THR A 1 195 ? 15.171 -6.494 3.091 1.00 94.50 195 THR A C 1
ATOM 1481 O O . THR A 1 195 ? 14.445 -5.565 2.722 1.00 94.50 195 THR A O 1
ATOM 1484 N N . PRO A 1 196 ? 16.444 -6.288 3.475 1.00 92.31 196 PRO A N 1
ATOM 1485 C CA . PRO A 1 196 ? 17.052 -4.964 3.469 1.00 92.31 196 PRO A CA 1
ATOM 1486 C C . PRO A 1 196 ? 16.971 -4.286 2.098 1.00 92.31 196 PRO A C 1
ATOM 1488 O O . PRO A 1 196 ? 17.107 -4.925 1.050 1.00 92.31 196 PRO A O 1
ATOM 1491 N N . VAL A 1 197 ? 16.777 -2.970 2.098 1.00 90.88 197 VAL A N 1
ATOM 1492 C CA . VAL A 1 197 ? 16.935 -2.170 0.882 1.00 90.88 197 VAL A CA 1
ATOM 1493 C C . VAL A 1 197 ? 18.428 -2.047 0.578 1.00 90.88 197 VAL A C 1
ATOM 1495 O O . VAL A 1 197 ? 19.201 -1.595 1.423 1.00 90.88 197 VAL A O 1
ATOM 1498 N N . GLY A 1 198 ? 18.833 -2.464 -0.624 1.00 88.44 198 GLY A N 1
ATOM 1499 C CA . GLY A 1 198 ? 20.227 -2.388 -1.060 1.00 88.44 198 GLY A CA 1
ATOM 1500 C C . GLY A 1 198 ? 20.751 -0.951 -1.101 1.00 88.44 198 GLY A C 1
ATOM 1501 O O . GLY A 1 198 ? 20.001 0.012 -1.278 1.00 88.44 198 GLY A O 1
ATOM 1502 N N . SER A 1 199 ? 22.063 -0.796 -0.977 1.00 90.38 199 SER A N 1
ATOM 1503 C CA . SER A 1 199 ? 22.759 0.475 -1.174 1.00 90.38 199 SER A CA 1
ATOM 1504 C C . SER A 1 199 ? 22.530 1.038 -2.580 1.00 90.38 199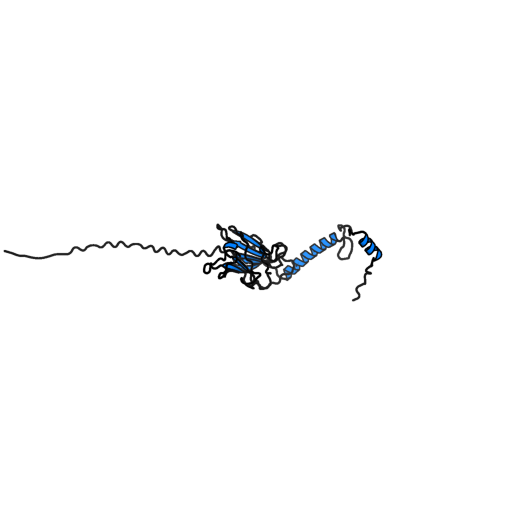 SER A C 1
ATOM 1506 O O . SER A 1 199 ? 22.207 0.316 -3.522 1.00 90.38 199 SER A O 1
ATOM 1508 N N . THR A 1 200 ? 22.771 2.337 -2.771 1.00 89.88 200 THR A N 1
ATOM 1509 C CA . THR A 1 200 ? 22.669 2.965 -4.099 1.00 89.88 200 THR A CA 1
ATOM 1510 C C . THR A 1 200 ? 23.558 2.277 -5.140 1.00 89.88 200 THR A C 1
ATOM 1512 O O . THR A 1 200 ? 23.158 2.151 -6.292 1.00 89.88 200 THR A O 1
ATOM 1515 N N . ALA A 1 201 ? 24.743 1.794 -4.754 1.00 92.00 201 ALA A N 1
ATOM 1516 C CA . ALA A 1 201 ? 25.634 1.074 -5.662 1.00 92.00 201 ALA A CA 1
ATOM 1517 C C . ALA A 1 201 ? 25.042 -0.275 -6.106 1.00 92.00 201 ALA A C 1
ATOM 1519 O O . ALA A 1 201 ? 25.096 -0.608 -7.291 1.00 92.00 201 ALA A O 1
ATOM 1520 N N . GLU A 1 202 ? 24.435 -1.019 -5.178 1.00 91.44 202 GLU A N 1
ATOM 1521 C CA . GLU A 1 202 ? 23.748 -2.282 -5.473 1.00 91.44 202 GLU A CA 1
ATOM 1522 C C . GLU A 1 202 ? 22.508 -2.048 -6.342 1.00 91.44 202 GLU A C 1
ATOM 1524 O O . GLU A 1 202 ? 22.315 -2.751 -7.332 1.00 91.44 202 GLU A O 1
ATOM 1529 N N . GLN A 1 203 ? 21.722 -1.007 -6.045 1.00 89.75 203 GLN A N 1
ATOM 1530 C CA . GLN A 1 203 ? 20.578 -0.601 -6.866 1.00 89.75 203 GLN A CA 1
ATOM 1531 C C . GLN A 1 203 ? 21.013 -0.222 -8.291 1.00 89.75 203 GLN A C 1
ATOM 1533 O O . GLN A 1 203 ? 20.423 -0.692 -9.258 1.00 89.75 203 GLN A O 1
ATOM 1538 N N . ILE A 1 204 ? 22.090 0.556 -8.459 1.00 90.12 204 ILE A N 1
ATOM 1539 C CA . ILE A 1 204 ? 22.628 0.901 -9.787 1.00 90.12 204 ILE A CA 1
ATOM 1540 C C . ILE A 1 204 ? 23.053 -0.356 -10.552 1.00 90.12 204 ILE A C 1
ATOM 1542 O O . ILE A 1 204 ? 22.786 -0.467 -11.749 1.00 90.12 204 ILE A O 1
ATOM 1546 N N . ALA A 1 205 ? 23.730 -1.298 -9.893 1.00 92.00 205 ALA A N 1
ATOM 1547 C CA . ALA A 1 205 ? 24.161 -2.540 -10.528 1.00 92.00 205 ALA A CA 1
ATOM 1548 C C . ALA A 1 205 ? 22.963 -3.400 -10.971 1.00 92.00 205 ALA A C 1
ATOM 1550 O O . ALA A 1 205 ? 22.942 -3.905 -12.098 1.00 92.00 205 ALA A O 1
ATOM 1551 N N . ALA A 1 206 ? 21.940 -3.509 -10.121 1.00 88.69 206 ALA A N 1
ATOM 1552 C CA . ALA A 1 206 ? 20.707 -4.221 -10.438 1.00 88.69 206 ALA A CA 1
ATOM 1553 C C . ALA A 1 206 ? 19.934 -3.547 -11.586 1.00 88.69 206 ALA A C 1
ATOM 1555 O O . ALA A 1 206 ? 19.537 -4.226 -12.532 1.00 88.69 206 ALA A O 1
ATOM 1556 N N . LEU A 1 207 ? 19.802 -2.217 -11.568 1.00 88.88 207 LEU A N 1
ATOM 1557 C CA . LEU A 1 207 ? 19.124 -1.464 -12.625 1.00 88.88 207 LEU A CA 1
ATOM 1558 C C . LEU A 1 207 ? 19.853 -1.591 -13.966 1.00 88.88 207 LEU A C 1
ATOM 1560 O O . LEU A 1 207 ? 19.217 -1.818 -14.989 1.00 88.88 207 LEU A O 1
ATOM 1564 N N . LYS A 1 208 ? 21.190 -1.516 -13.975 1.00 91.25 208 LYS A N 1
ATOM 1565 C CA . LYS A 1 208 ? 21.985 -1.761 -15.190 1.00 91.25 208 LYS A CA 1
ATOM 1566 C C . LYS A 1 208 ? 21.720 -3.147 -15.765 1.00 91.25 208 LYS A C 1
ATOM 1568 O O . LYS A 1 208 ? 21.549 -3.270 -16.968 1.00 91.25 208 LYS A O 1
ATOM 1573 N N . THR A 1 209 ? 21.639 -4.166 -14.912 1.00 92.38 209 THR A N 1
ATOM 1574 C CA . THR A 1 209 ? 21.342 -5.538 -15.346 1.00 92.38 209 THR A CA 1
ATOM 1575 C C . THR A 1 209 ? 19.953 -5.634 -15.984 1.00 92.38 209 THR A C 1
ATOM 1577 O O . THR A 1 209 ? 19.809 -6.235 -17.046 1.00 92.38 209 THR A O 1
ATOM 1580 N N . GLN A 1 210 ? 18.941 -4.996 -15.384 1.00 89.12 210 GLN A N 1
ATOM 1581 C CA . GLN A 1 210 ? 17.584 -4.942 -15.942 1.00 89.12 210 GLN A CA 1
ATOM 1582 C C . GLN A 1 210 ? 17.537 -4.208 -17.287 1.00 89.12 210 GLN A C 1
ATOM 1584 O O . GLN A 1 210 ? 16.930 -4.706 -18.230 1.00 89.12 210 GLN A O 1
ATOM 1589 N N . LEU A 1 211 ? 18.201 -3.054 -17.391 1.00 90.69 211 LEU A N 1
ATOM 1590 C CA . LEU A 1 211 ? 18.251 -2.268 -18.624 1.00 90.69 211 LEU A CA 1
ATOM 1591 C C . LEU A 1 211 ? 19.005 -2.995 -19.740 1.00 90.69 211 LEU A C 1
ATOM 1593 O O . LEU A 1 211 ? 18.570 -2.942 -20.884 1.00 90.69 211 LEU A O 1
ATOM 1597 N N . THR A 1 212 ? 20.088 -3.712 -19.426 1.00 91.38 212 THR A N 1
ATOM 1598 C CA . THR A 1 212 ? 20.772 -4.565 -20.408 1.00 91.38 212 THR A CA 1
ATOM 1599 C C . THR A 1 212 ? 19.830 -5.647 -20.928 1.00 91.38 212 THR A C 1
ATOM 1601 O O . THR A 1 212 ? 19.659 -5.755 -22.135 1.00 91.38 212 THR A O 1
ATOM 1604 N N . ALA A 1 213 ? 19.134 -6.369 -20.044 1.00 90.12 213 ALA A N 1
ATOM 1605 C CA . ALA A 1 213 ? 18.173 -7.388 -20.467 1.00 90.12 213 ALA A CA 1
ATOM 1606 C C . ALA A 1 213 ? 17.017 -6.798 -21.300 1.00 90.12 213 ALA A C 1
ATOM 1608 O O . ALA A 1 213 ? 16.572 -7.404 -22.272 1.00 90.12 213 ALA A O 1
ATOM 1609 N N . GLN A 1 214 ? 16.539 -5.598 -20.952 1.00 90.19 214 GLN A N 1
ATOM 1610 C CA . GLN A 1 214 ? 15.529 -4.890 -21.737 1.00 90.19 214 GLN A CA 1
ATOM 1611 C C . GLN A 1 214 ? 16.059 -4.481 -23.118 1.00 90.19 214 GLN A C 1
ATOM 1613 O O . GLN A 1 214 ? 15.336 -4.612 -24.105 1.00 90.19 214 GLN A O 1
ATOM 1618 N N . ASN A 1 215 ? 17.302 -4.007 -23.202 1.00 89.25 215 ASN A N 1
ATOM 1619 C CA . ASN A 1 215 ? 17.942 -3.670 -24.470 1.00 89.25 215 ASN A CA 1
ATOM 1620 C C . ASN A 1 215 ? 18.141 -4.911 -25.343 1.00 89.25 215 ASN A C 1
ATOM 1622 O O . ASN A 1 215 ? 17.899 -4.827 -26.540 1.00 89.25 215 ASN A O 1
ATOM 1626 N N . ASP A 1 216 ? 18.494 -6.059 -24.761 1.00 87.75 216 ASP A N 1
ATOM 1627 C CA . ASP A 1 216 ? 18.625 -7.323 -25.495 1.00 87.75 216 ASP A CA 1
ATOM 1628 C C . ASP A 1 216 ? 17.276 -7.749 -26.105 1.00 87.75 216 ASP A C 1
ATOM 1630 O O . ASP A 1 216 ? 17.203 -8.110 -27.280 1.00 87.75 216 ASP A O 1
ATOM 1634 N N . LEU A 1 217 ? 16.179 -7.626 -25.343 1.00 89.31 217 LEU A N 1
ATOM 1635 C CA . LEU A 1 217 ? 14.821 -7.839 -25.862 1.00 89.31 217 LEU A CA 1
ATOM 1636 C C . LEU A 1 217 ? 14.463 -6.831 -26.961 1.00 89.31 217 LEU A C 1
ATOM 1638 O O . LEU A 1 217 ? 13.860 -7.200 -27.967 1.00 89.31 217 LEU A O 1
ATOM 1642 N N . GLY A 1 218 ? 14.837 -5.563 -26.775 1.00 87.75 218 GLY A N 1
ATOM 1643 C CA . GLY A 1 218 ? 14.638 -4.499 -27.753 1.00 87.75 218 GLY A CA 1
ATOM 1644 C C . GLY A 1 218 ? 15.392 -4.758 -29.054 1.00 87.75 218 GLY A C 1
ATOM 1645 O O . GLY A 1 218 ? 14.814 -4.602 -30.123 1.00 87.75 218 GLY A O 1
ATOM 1646 N N . ALA A 1 219 ? 16.641 -5.215 -28.985 1.00 89.31 219 ALA A N 1
ATOM 1647 C CA . ALA A 1 219 ? 17.457 -5.506 -30.159 1.00 89.31 219 ALA A CA 1
ATOM 1648 C C . ALA A 1 219 ? 16.827 -6.602 -31.027 1.00 89.31 219 ALA A C 1
ATOM 1650 O O . ALA A 1 219 ? 16.773 -6.479 -32.251 1.00 89.31 219 ALA A O 1
ATOM 1651 N N . VAL A 1 220 ? 16.272 -7.637 -30.390 1.00 88.12 220 VAL A N 1
ATOM 1652 C CA . VAL A 1 220 ? 15.496 -8.684 -31.067 1.00 88.12 220 VAL A CA 1
ATOM 1653 C C . VAL A 1 220 ? 14.178 -8.123 -31.614 1.00 88.12 220 VAL A C 1
ATOM 1655 O O . VAL A 1 220 ? 13.846 -8.349 -32.776 1.00 88.12 220 VAL A O 1
ATOM 1658 N N . PHE A 1 221 ? 13.438 -7.347 -30.816 1.00 88.62 221 PHE A N 1
ATOM 1659 C CA . PHE A 1 221 ? 12.154 -6.773 -31.229 1.00 88.62 221 PHE A CA 1
ATOM 1660 C C . PHE A 1 221 ? 12.285 -5.837 -32.438 1.00 88.62 221 PHE A C 1
ATOM 1662 O O . PHE A 1 221 ? 11.498 -5.922 -33.374 1.00 88.62 221 PHE A O 1
ATOM 1669 N N . PHE A 1 222 ? 13.282 -4.954 -32.429 1.00 88.06 222 PHE A N 1
ATOM 1670 C CA . PHE A 1 222 ? 13.520 -3.971 -33.486 1.00 88.06 222 PHE A CA 1
ATOM 1671 C C . PHE A 1 222 ? 14.412 -4.497 -34.617 1.00 88.06 222 PHE A C 1
ATOM 1673 O O . PHE A 1 222 ? 14.630 -3.770 -35.584 1.00 88.06 222 PHE A O 1
ATOM 1680 N N . ASN A 1 223 ? 14.924 -5.729 -34.504 1.00 89.25 223 ASN A N 1
ATOM 1681 C CA . ASN A 1 223 ? 15.898 -6.311 -35.427 1.00 89.25 223 ASN A CA 1
ATOM 1682 C C . ASN A 1 223 ? 17.088 -5.379 -35.683 1.00 89.25 223 ASN A C 1
ATOM 1684 O O . ASN A 1 223 ? 17.427 -5.056 -36.822 1.00 89.25 223 ASN A O 1
ATOM 1688 N N . MET A 1 224 ? 17.672 -4.878 -34.596 1.00 89.94 224 MET A N 1
ATOM 1689 C CA . MET A 1 224 ? 18.702 -3.853 -34.658 1.00 89.94 224 MET A CA 1
ATOM 1690 C C . MET A 1 224 ? 19.625 -3.925 -33.438 1.00 89.94 224 MET A C 1
ATOM 1692 O O . MET A 1 224 ? 19.165 -3.788 -32.308 1.00 89.94 224 MET A O 1
ATOM 1696 N N . ASP A 1 225 ? 20.924 -4.128 -33.665 1.00 87.62 225 ASP A N 1
ATOM 1697 C CA . ASP A 1 225 ? 21.960 -4.062 -32.631 1.00 87.62 225 ASP A CA 1
ATOM 1698 C C . ASP A 1 225 ? 22.301 -2.607 -32.249 1.00 87.62 225 ASP A C 1
ATOM 1700 O O . ASP A 1 225 ? 21.791 -1.638 -32.817 1.00 87.62 225 ASP A O 1
ATOM 1704 N N . ASP A 1 226 ? 23.205 -2.443 -31.284 1.00 84.50 226 ASP A N 1
ATOM 1705 C CA . ASP A 1 226 ? 23.687 -1.144 -30.800 1.00 84.50 226 ASP A CA 1
ATOM 1706 C C . ASP A 1 226 ? 24.442 -0.312 -31.857 1.00 84.50 226 ASP A C 1
ATOM 1708 O O . ASP A 1 226 ? 24.703 0.875 -31.649 1.00 84.50 226 ASP A O 1
ATOM 1712 N N . ARG A 1 227 ? 24.765 -0.907 -33.010 1.00 87.38 227 ARG A N 1
ATOM 1713 C CA . ARG A 1 227 ? 25.395 -0.256 -34.166 1.00 87.38 227 ARG A CA 1
ATOM 1714 C C . ARG A 1 227 ? 24.405 0.002 -35.302 1.00 87.38 227 ARG A C 1
ATOM 1716 O O . ARG A 1 227 ? 24.811 0.531 -36.338 1.00 87.38 227 ARG A O 1
ATOM 1723 N N . GLY A 1 228 ? 23.133 -0.353 -35.133 1.00 82.94 228 GLY A N 1
ATOM 1724 C CA . GLY A 1 228 ? 22.106 -0.189 -36.157 1.00 82.94 228 GLY A CA 1
ATOM 1725 C C . GLY A 1 228 ? 22.036 -1.328 -37.181 1.00 82.94 228 GLY A C 1
ATOM 1726 O O . GLY A 1 228 ? 21.439 -1.143 -38.240 1.00 82.94 228 GLY A O 1
ATOM 1727 N N . LEU A 1 229 ? 22.665 -2.478 -36.922 1.00 86.62 229 LEU A N 1
ATOM 1728 C CA . LEU A 1 229 ? 22.702 -3.620 -37.840 1.00 86.62 229 LEU A CA 1
ATOM 1729 C C . LEU A 1 229 ? 21.659 -4.675 -37.469 1.00 86.62 229 LEU A C 1
ATOM 1731 O O . LEU A 1 229 ? 21.383 -4.898 -36.296 1.00 86.62 229 LEU A O 1
ATOM 1735 N N . SER A 1 230 ? 21.119 -5.371 -38.470 1.00 89.00 230 SER A N 1
ATOM 1736 C CA . SER A 1 230 ? 20.164 -6.466 -38.263 1.00 89.00 230 SER A CA 1
ATOM 1737 C C . SER A 1 230 ? 20.745 -7.590 -37.407 1.00 89.00 230 SER A C 1
ATOM 1739 O O . SER A 1 230 ? 21.907 -7.969 -37.592 1.00 89.00 230 SER A O 1
ATOM 1741 N N . VAL A 1 231 ? 19.920 -8.175 -36.541 1.00 89.88 231 VAL A N 1
ATOM 1742 C CA . VAL A 1 231 ? 20.300 -9.303 -35.680 1.00 89.88 231 VAL A CA 1
ATOM 1743 C C . VAL A 1 231 ? 19.691 -10.619 -36.195 1.00 89.88 231 VAL A C 1
ATOM 1745 O O . VAL A 1 231 ? 18.605 -10.596 -36.768 1.00 89.88 231 VAL A O 1
ATOM 1748 N N . PRO A 1 232 ? 20.358 -11.780 -36.017 1.00 87.56 232 PRO A N 1
ATOM 1749 C CA . PRO A 1 232 ? 19.950 -13.045 -36.650 1.00 87.56 232 PRO A CA 1
ATOM 1750 C C . PRO A 1 232 ? 18.527 -13.528 -36.333 1.00 87.56 232 PRO A C 1
ATOM 1752 O O . PRO A 1 232 ? 17.897 -14.131 -37.195 1.00 87.56 232 PRO A O 1
ATOM 1755 N N . ASP A 1 233 ? 18.030 -13.240 -35.128 1.00 86.81 233 ASP A N 1
ATOM 1756 C CA . ASP A 1 233 ? 16.690 -13.622 -34.657 1.00 86.81 233 ASP A CA 1
ATOM 1757 C C . ASP A 1 233 ? 15.749 -12.411 -34.547 1.00 86.81 233 ASP A C 1
ATOM 1759 O O . ASP A 1 233 ? 14.739 -12.449 -33.844 1.00 86.81 233 ASP A O 1
ATOM 1763 N N . GLY A 1 234 ? 16.114 -11.300 -35.188 1.00 84.06 234 GLY A N 1
ATOM 1764 C CA . GLY A 1 234 ? 15.338 -10.074 -35.137 1.00 84.06 234 GLY A CA 1
ATOM 1765 C C . GLY A 1 234 ? 14.001 -10.228 -35.850 1.00 84.06 234 GLY A C 1
ATOM 1766 O O . GLY A 1 234 ? 13.908 -10.913 -36.869 1.00 84.06 234 GLY A O 1
ATOM 1767 N N . MET A 1 235 ? 12.959 -9.575 -35.337 1.00 84.44 235 MET A N 1
ATOM 1768 C CA . MET A 1 235 ? 11.672 -9.568 -36.030 1.00 84.44 235 MET A CA 1
ATOM 1769 C C . MET A 1 235 ? 11.788 -8.912 -37.411 1.00 84.44 235 MET A C 1
ATOM 1771 O O . MET A 1 235 ? 12.533 -7.951 -37.612 1.00 84.44 235 MET A O 1
ATOM 1775 N N . ASP A 1 236 ? 11.036 -9.414 -38.389 1.00 79.06 236 ASP A N 1
ATOM 1776 C CA . ASP A 1 236 ? 10.949 -8.737 -39.680 1.00 79.06 236 ASP A CA 1
ATOM 1777 C C . ASP A 1 236 ? 10.508 -7.285 -39.461 1.00 79.06 236 ASP A C 1
ATOM 1779 O O . ASP A 1 236 ? 9.655 -6.994 -38.618 1.00 79.06 236 ASP A O 1
ATOM 1783 N N . THR A 1 237 ? 11.097 -6.358 -40.217 1.00 67.81 237 THR A N 1
ATOM 1784 C CA . THR A 1 237 ? 10.778 -4.930 -40.140 1.00 67.81 237 THR A CA 1
ATOM 1785 C C . THR A 1 237 ? 9.380 -4.697 -40.720 1.00 67.81 237 THR A C 1
ATOM 1787 O O . THR A 1 237 ? 9.220 -4.270 -41.860 1.00 67.81 237 THR A O 1
ATOM 1790 N N . VAL A 1 238 ? 8.336 -5.025 -39.960 1.00 59.16 238 VAL A N 1
ATOM 1791 C CA . VAL A 1 238 ? 6.944 -4.856 -40.379 1.00 59.16 238 VAL A CA 1
ATOM 1792 C C . VAL A 1 238 ? 6.303 -3.804 -39.494 1.00 59.16 238 VAL A C 1
ATOM 1794 O O . VAL A 1 238 ? 5.775 -4.083 -38.422 1.00 59.16 238 VAL A O 1
ATOM 1797 N N . LEU A 1 239 ? 6.347 -2.563 -39.968 1.00 60.38 239 LEU A N 1
ATOM 1798 C CA . LEU A 1 239 ? 5.509 -1.490 -39.454 1.00 60.38 239 LEU A CA 1
ATOM 1799 C C . LEU A 1 239 ? 4.282 -1.416 -40.369 1.00 60.38 239 LEU A C 1
ATOM 1801 O O . LEU A 1 239 ? 4.264 -0.661 -41.336 1.00 60.38 239 LEU A O 1
ATOM 1805 N N . ASP A 1 240 ? 3.288 -2.269 -40.112 1.00 61.41 240 ASP A N 1
ATOM 1806 C CA . ASP A 1 240 ? 2.009 -2.211 -40.824 1.00 61.41 240 ASP A CA 1
ATOM 1807 C C . ASP A 1 240 ? 1.054 -1.287 -40.060 1.00 61.41 240 ASP A C 1
ATOM 1809 O O . ASP A 1 240 ? 0.518 -1.621 -39.000 1.00 61.41 240 ASP A O 1
ATOM 1813 N N . LEU A 1 241 ? 0.905 -0.065 -40.566 1.00 63.12 241 LEU A N 1
ATOM 1814 C CA . LEU A 1 241 ? 0.074 0.977 -39.975 1.00 63.12 241 LEU A CA 1
ATOM 1815 C C . LEU A 1 241 ? -1.279 0.980 -40.689 1.00 63.12 241 LEU A C 1
ATOM 1817 O O . LEU A 1 241 ? -1.482 1.661 -41.694 1.00 63.12 241 LEU A O 1
ATOM 1821 N N . ARG A 1 242 ? -2.231 0.206 -40.160 1.00 68.12 242 ARG A N 1
ATOM 1822 C CA . ARG A 1 242 ? -3.597 0.179 -40.692 1.00 68.12 242 ARG A CA 1
ATOM 1823 C C . ARG A 1 242 ? -4.429 1.309 -40.095 1.00 68.12 242 ARG A C 1
ATOM 1825 O O . ARG A 1 242 ? -5.015 1.173 -39.024 1.00 68.12 242 ARG A O 1
ATOM 1832 N N . LEU A 1 243 ? -4.509 2.417 -40.820 1.00 73.62 243 LEU A N 1
ATOM 1833 C CA . LEU A 1 243 ? -5.404 3.529 -40.508 1.00 73.62 243 LEU A CA 1
ATOM 1834 C C . LEU A 1 243 ? -6.755 3.306 -41.197 1.00 73.62 243 LEU A C 1
ATOM 1836 O O . LEU A 1 243 ? -6.818 3.128 -42.412 1.00 73.62 243 LEU A O 1
ATOM 1840 N N . VAL A 1 244 ? -7.839 3.307 -40.421 1.00 81.06 244 VAL A N 1
ATOM 1841 C CA . VAL A 1 244 ? -9.208 3.344 -40.953 1.00 81.06 244 VAL A CA 1
ATOM 1842 C C . VAL A 1 244 ? -9.705 4.774 -40.825 1.00 81.06 244 VAL A C 1
ATOM 1844 O O . VAL A 1 244 ? -9.759 5.316 -39.724 1.00 81.06 244 VAL A O 1
ATOM 1847 N N . MET A 1 245 ? -10.047 5.379 -41.955 1.00 85.38 245 MET A N 1
ATOM 1848 C CA . MET A 1 245 ? -10.510 6.760 -42.040 1.00 85.38 245 MET A CA 1
ATOM 1849 C C . MET A 1 245 ? -11.705 6.846 -42.978 1.00 85.38 245 MET A C 1
ATOM 1851 O O . MET A 1 245 ? -11.866 6.020 -43.878 1.00 85.38 245 MET A O 1
ATOM 1855 N N . VAL A 1 246 ? -12.552 7.841 -42.734 1.00 92.44 246 VAL A N 1
ATOM 1856 C CA . VAL A 1 246 ? -13.634 8.204 -43.649 1.00 92.44 246 VAL A CA 1
ATOM 1857 C C . VAL A 1 246 ? -13.031 8.774 -44.934 1.00 92.44 246 VAL A C 1
ATOM 1859 O O . VAL A 1 246 ? -11.954 9.370 -44.918 1.00 92.44 246 VAL A O 1
ATOM 1862 N N . GLU A 1 247 ? -13.713 8.565 -46.056 1.00 92.19 247 GLU A N 1
ATOM 1863 C CA . GLU A 1 247 ? -13.161 8.837 -47.389 1.00 92.19 247 GLU A CA 1
ATOM 1864 C C . GLU A 1 247 ? -12.779 10.311 -47.606 1.00 92.19 247 GLU A C 1
ATOM 1866 O O . GLU A 1 247 ? -11.762 10.598 -48.245 1.00 92.19 247 GLU A O 1
ATOM 1871 N N . ASP A 1 248 ? -13.525 11.238 -47.001 1.00 93.31 248 ASP A N 1
ATOM 1872 C CA . ASP A 1 248 ? -13.239 12.675 -47.064 1.00 93.31 248 ASP A CA 1
ATOM 1873 C C . ASP A 1 248 ? -11.931 13.037 -46.341 1.00 93.31 248 ASP A C 1
ATOM 1875 O O . ASP A 1 248 ? -11.112 13.783 -46.883 1.00 93.31 248 ASP A O 1
ATOM 1879 N N . ASP A 1 249 ? -11.682 12.455 -45.163 1.00 86.31 249 ASP A N 1
ATOM 1880 C CA . ASP A 1 249 ? -10.452 12.683 -44.393 1.00 86.31 249 ASP A CA 1
ATOM 1881 C C . ASP A 1 249 ? -9.237 12.090 -45.108 1.00 86.31 249 ASP A C 1
ATOM 1883 O O . ASP A 1 249 ? -8.186 12.728 -45.184 1.00 86.31 249 ASP A O 1
ATOM 1887 N N . TYR A 1 250 ? -9.381 10.891 -45.685 1.00 86.31 250 TYR A N 1
ATOM 1888 C CA . TYR A 1 250 ? -8.327 10.271 -46.491 1.00 86.31 250 TYR A CA 1
ATOM 1889 C C . TYR A 1 250 ? -7.984 11.132 -47.713 1.00 86.31 250 TYR A C 1
ATOM 1891 O O . TYR A 1 250 ? -6.813 11.407 -47.984 1.00 86.31 250 TYR A O 1
ATOM 1899 N N . SER A 1 251 ? -9.009 11.619 -48.416 1.00 88.75 251 SER A N 1
ATOM 1900 C CA . SER A 1 251 ? -8.850 12.490 -49.582 1.00 88.75 251 SER A CA 1
ATOM 1901 C C . SER A 1 251 ? -8.182 13.814 -49.218 1.00 88.75 251 SER A C 1
ATOM 1903 O O . SER A 1 251 ? -7.285 14.268 -49.933 1.00 88.75 251 SER A O 1
ATOM 1905 N N . TYR A 1 252 ? -8.572 14.417 -48.092 1.00 86.88 252 TYR A N 1
ATOM 1906 C CA . TYR A 1 252 ? -7.942 15.628 -47.577 1.00 86.88 252 TYR A CA 1
ATOM 1907 C C . TYR A 1 252 ? -6.468 15.391 -47.231 1.00 86.88 252 TYR A C 1
ATOM 1909 O O . TYR A 1 252 ? -5.615 16.189 -47.618 1.00 86.88 252 TYR A O 1
ATOM 1917 N N . LEU A 1 253 ? -6.147 14.287 -46.553 1.00 84.19 253 LEU A N 1
ATOM 1918 C CA . LEU A 1 253 ? -4.781 13.962 -46.142 1.00 84.19 253 LEU A CA 1
ATOM 1919 C C . LEU A 1 253 ? -3.873 13.723 -47.358 1.00 84.19 253 LEU A C 1
ATOM 1921 O O . LEU A 1 253 ? -2.763 14.247 -47.401 1.00 84.19 253 LEU A O 1
ATOM 1925 N N . LEU A 1 254 ? -4.361 13.024 -48.390 1.00 84.62 254 LEU A N 1
ATOM 1926 C CA . LEU A 1 254 ? -3.622 12.837 -49.644 1.00 84.62 254 LEU A CA 1
ATOM 1927 C C . LEU A 1 254 ? -3.379 14.151 -50.400 1.00 84.62 254 LEU A C 1
ATOM 1929 O O . LEU A 1 254 ? -2.301 14.345 -50.960 1.00 84.62 254 LEU A O 1
ATOM 1933 N N . GLN A 1 255 ? -4.360 15.055 -50.422 1.00 89.62 255 GLN A N 1
ATOM 1934 C CA . GLN A 1 255 ? -4.228 16.356 -51.089 1.00 89.62 255 GLN A CA 1
ATOM 1935 C C . GLN A 1 255 ? -3.315 17.323 -50.328 1.00 89.62 255 GLN A C 1
ATOM 1937 O O . GLN A 1 255 ? -2.709 18.202 -50.938 1.00 89.62 255 GLN A O 1
ATOM 1942 N N . ASN A 1 256 ? -3.201 17.150 -49.011 1.00 84.94 256 ASN A N 1
ATOM 1943 C CA . ASN A 1 256 ? -2.420 18.006 -48.121 1.00 84.94 256 ASN A CA 1
ATOM 1944 C C . ASN A 1 256 ? -1.221 17.266 -47.516 1.00 84.94 256 ASN A C 1
ATOM 1946 O O . ASN A 1 256 ? -0.788 17.592 -46.410 1.00 84.94 256 ASN A O 1
ATOM 1950 N N . ALA A 1 257 ? -0.681 16.269 -48.222 1.00 79.75 257 ALA A N 1
ATOM 1951 C CA . ALA A 1 257 ? 0.457 15.502 -47.743 1.00 79.75 257 ALA A CA 1
ATOM 1952 C C . ALA A 1 257 ? 1.666 16.427 -47.525 1.00 79.75 257 ALA A C 1
ATOM 1954 O O . ALA A 1 257 ? 2.279 16.922 -48.473 1.00 79.75 257 ALA A O 1
ATOM 1955 N N . SER A 1 258 ? 2.016 16.662 -46.261 1.00 71.62 258 SER A N 1
ATOM 1956 C CA . SER A 1 258 ? 3.246 17.346 -45.882 1.00 71.62 258 SER A CA 1
ATOM 1957 C C . SER A 1 258 ? 4.310 16.316 -45.539 1.00 71.62 258 SER A C 1
ATOM 1959 O O . SER A 1 258 ? 4.098 15.457 -44.685 1.00 71.62 258 SER A O 1
ATOM 1961 N N . TYR A 1 259 ? 5.473 16.428 -46.170 1.00 69.25 259 TYR A N 1
ATOM 1962 C CA . TYR A 1 259 ? 6.642 15.648 -45.791 1.00 69.25 259 TYR A CA 1
ATOM 1963 C C . TYR A 1 259 ? 7.433 16.443 -44.761 1.00 69.25 259 TYR A C 1
ATOM 1965 O O . TYR A 1 259 ? 7.896 17.551 -45.048 1.00 69.25 259 TYR A O 1
ATOM 1973 N N . GLU A 1 260 ? 7.622 15.880 -43.571 1.00 57.22 260 GLU A N 1
ATOM 1974 C CA . GLU A 1 260 ? 8.681 16.366 -42.700 1.00 57.22 260 GLU A CA 1
ATOM 1975 C C . GLU A 1 260 ? 10.020 15.954 -43.314 1.00 57.22 260 GLU A C 1
ATOM 1977 O O . GLU A 1 260 ? 10.378 14.779 -43.380 1.00 57.22 260 GLU A O 1
ATOM 1982 N N . VAL A 1 261 ? 10.760 16.936 -43.823 1.00 57.25 261 VAL A N 1
ATOM 1983 C CA . VAL A 1 261 ? 12.146 16.719 -44.230 1.00 57.25 261 VAL A CA 1
ATOM 1984 C C . VAL A 1 261 ? 12.970 16.660 -42.955 1.00 57.25 261 VAL A C 1
ATOM 1986 O O . VAL A 1 261 ? 13.061 17.662 -42.241 1.00 57.25 261 VAL A O 1
ATOM 1989 N N . TYR A 1 262 ? 13.577 15.501 -42.687 1.00 58.59 262 TYR A N 1
ATOM 1990 C CA . TYR A 1 262 ? 14.586 15.347 -41.643 1.00 58.59 262 TYR A CA 1
ATOM 1991 C C . TYR A 1 262 ? 15.571 16.520 -41.709 1.00 58.59 262 TYR A C 1
ATOM 1993 O O . TYR A 1 262 ? 16.283 16.699 -42.702 1.00 58.59 262 TYR A O 1
ATOM 2001 N N . ARG A 1 263 ? 15.592 17.342 -40.658 1.00 55.34 263 ARG A N 1
ATOM 2002 C CA . ARG A 1 263 ? 16.615 18.368 -40.485 1.00 55.34 263 ARG A CA 1
ATOM 2003 C C . ARG A 1 263 ? 17.702 17.783 -39.593 1.00 55.34 263 ARG A C 1
ATOM 2005 O O . ARG A 1 263 ? 17.406 17.483 -38.438 1.00 55.34 263 ARG A O 1
ATOM 2012 N N . PRO A 1 264 ? 18.938 17.615 -40.099 1.00 54.66 264 PRO A N 1
ATOM 2013 C CA . PRO A 1 264 ? 20.045 17.181 -39.266 1.00 54.66 264 PRO A CA 1
ATOM 2014 C C . PRO A 1 264 ? 20.174 18.117 -38.070 1.00 54.66 264 PRO A C 1
ATOM 2016 O O . PRO A 1 264 ? 20.135 19.340 -38.229 1.00 54.66 264 PRO A O 1
ATOM 2019 N N . PHE A 1 265 ? 20.343 17.541 -36.885 1.00 54.16 265 PHE A N 1
ATOM 2020 C CA . PHE A 1 265 ? 20.706 18.309 -35.708 1.00 54.16 265 PHE A CA 1
ATOM 2021 C C . PHE A 1 265 ? 22.068 18.973 -35.958 1.00 54.16 265 PHE A C 1
ATOM 2023 O O . PHE A 1 265 ? 23.062 18.285 -36.195 1.00 54.16 265 PHE A O 1
ATOM 2030 N N . GLN A 1 266 ? 22.105 20.306 -35.953 1.00 55.09 266 GLN A N 1
ATOM 2031 C CA . GLN A 1 266 ? 23.346 21.076 -35.931 1.00 55.09 266 GLN A CA 1
ATOM 2032 C C . GLN A 1 266 ? 23.547 21.565 -34.498 1.00 55.09 266 GLN A C 1
ATOM 2034 O O . GLN A 1 266 ? 22.741 22.355 -34.006 1.00 55.09 266 GLN A O 1
ATOM 2039 N N . SER A 1 267 ? 24.577 21.035 -33.835 1.00 60.94 267 SER A N 1
ATOM 2040 C CA . SER A 1 267 ? 25.062 21.513 -32.535 1.00 60.94 267 SER A CA 1
ATOM 2041 C C . SER A 1 267 ? 25.834 22.815 -32.677 1.00 60.94 267 SER A C 1
ATOM 2043 O O . SER A 1 267 ? 26.676 22.853 -33.607 1.00 60.94 267 SER A O 1
#

InterPro domains:
  IPR001322 Lamin tail domain [PF00932] (34-110)
  IPR001322 Lamin tail domain [PS51841] (33-162)
  IPR036415 Lamin tail domain superfamily [G3DSA:2.60.40.1260] (26-140)
  IPR036415 Lamin tail domain superfamily [SSF74853] (31-129)